Protein AF-A0A4W5LCN7-F1 (afdb_monomer_lite)

Foldseek 3Di:
DDPPPFDWFWWQDPNDTDIDGLVPDDPPIHTDDDAFDFDSAKDFDCADDQKWKQCCVPPVDRDTHTAGNPDPPRIDHGGIGTHHDPPVVVVQVVQVVVLVVQLVVQLVVVCVPVVDNVVSNVVSVVVSVVRRCPPPVVVVVVVVVVVVVVVVVVVVPPCLLVVQVVCVVVVHDDDDPDDPDLVVQLVVCVVSVHPPSVVD

pLDDT: mean 82.54, std 10.33, range [32.09, 93.56]

Organism: NCBI:txid62062

Structure (mmCIF, N/CA/C/O backbone):
data_AF-A0A4W5LCN7-F1
#
_entry.id   AF-A0A4W5LCN7-F1
#
loop_
_atom_site.group_PDB
_atom_site.id
_atom_site.type_symbol
_atom_site.label_atom_id
_atom_site.label_alt_id
_atom_site.label_comp_id
_atom_site.label_asym_id
_atom_site.label_entity_id
_atom_site.label_seq_id
_atom_site.pdbx_PDB_ins_code
_atom_site.Cartn_x
_atom_site.Cartn_y
_atom_site.Cartn_z
_atom_site.occupancy
_atom_site.B_iso_or_equiv
_atom_site.auth_seq_id
_atom_site.auth_comp_id
_atom_site.auth_asym_id
_atom_site.auth_atom_id
_atom_site.pdbx_PDB_model_num
ATOM 1 N N . MET A 1 1 ? -28.157 6.985 21.679 1.00 33.03 1 MET A N 1
ATOM 2 C CA . MET A 1 1 ? -28.431 6.307 20.399 1.00 33.03 1 MET A CA 1
ATOM 3 C C . MET A 1 1 ? -27.105 6.286 19.665 1.00 33.03 1 MET A C 1
ATOM 5 O O . MET A 1 1 ? -26.743 7.277 19.049 1.00 33.03 1 MET A O 1
ATOM 9 N N . VAL A 1 2 ? -26.299 5.259 19.933 1.00 32.09 2 VAL A N 1
ATOM 10 C CA . VAL A 1 2 ? -25.002 5.068 19.277 1.00 32.09 2 VAL A CA 1
ATOM 11 C C . VAL A 1 2 ? -25.336 4.366 17.971 1.00 32.09 2 VAL A C 1
ATOM 13 O O . VAL A 1 2 ? -25.896 3.278 18.005 1.00 32.09 2 VAL A O 1
ATOM 16 N N . THR A 1 3 ? -25.117 5.024 16.840 1.00 36.50 3 THR A N 1
ATOM 17 C CA . THR A 1 3 ? -25.074 4.345 15.546 1.00 36.50 3 THR A CA 1
ATOM 18 C C . THR A 1 3 ? -23.875 3.407 15.594 1.00 36.50 3 THR A C 1
ATOM 20 O O . THR A 1 3 ? -22.737 3.879 15.579 1.00 36.50 3 THR A O 1
ATOM 23 N N . GLU A 1 4 ? -24.119 2.107 15.746 1.00 46.06 4 GLU A N 1
ATOM 24 C CA . GLU A 1 4 ? -23.113 1.091 15.448 1.00 46.06 4 GLU A CA 1
ATOM 25 C C . GLU A 1 4 ? -22.673 1.318 14.002 1.00 46.06 4 GLU A C 1
ATOM 27 O O . GLU A 1 4 ? -23.489 1.332 13.080 1.00 46.06 4 GLU A O 1
ATOM 32 N N . TYR A 1 5 ? -21.387 1.601 13.817 1.00 47.97 5 TYR A N 1
ATOM 33 C CA . TYR A 1 5 ? -20.763 1.544 12.505 1.00 47.97 5 TYR A CA 1
ATOM 34 C C . TYR A 1 5 ? -20.705 0.063 12.127 1.00 47.97 5 TYR A C 1
ATOM 36 O O . TYR A 1 5 ? -19.709 -0.603 12.395 1.00 47.97 5 TYR A O 1
ATOM 44 N N . LEU A 1 6 ? -21.807 -0.463 11.595 1.00 53.81 6 LEU A N 1
ATOM 45 C CA . LEU A 1 6 ? -21.847 -1.791 10.998 1.00 53.81 6 LEU A CA 1
ATOM 46 C C . LEU A 1 6 ? -21.000 -1.739 9.730 1.00 53.81 6 LEU A C 1
ATOM 48 O O . LEU A 1 6 ? -21.272 -0.963 8.814 1.00 53.81 6 LEU A O 1
ATOM 52 N N . TRP A 1 7 ? -19.920 -2.512 9.724 1.00 70.38 7 TRP A N 1
ATOM 53 C CA . TRP A 1 7 ? -19.057 -2.640 8.561 1.00 70.38 7 TRP A CA 1
ATOM 54 C C . TRP A 1 7 ? -19.727 -3.607 7.597 1.00 70.38 7 TRP A C 1
ATOM 56 O O . TRP A 1 7 ? -19.959 -4.767 7.934 1.00 70.38 7 TRP A O 1
ATOM 66 N N . GLU A 1 8 ? -20.051 -3.117 6.410 1.00 84.12 8 GLU A N 1
ATOM 67 C CA . GLU A 1 8 ? -20.560 -3.945 5.327 1.00 84.12 8 GLU A CA 1
ATOM 68 C C . GLU A 1 8 ? -19.391 -4.655 4.634 1.00 84.12 8 GLU A C 1
ATOM 70 O O . GLU A 1 8 ? -18.309 -4.092 4.448 1.00 84.12 8 GLU A O 1
ATOM 75 N N . CYS A 1 9 ? -19.592 -5.923 4.295 1.00 87.56 9 CYS A N 1
ATOM 76 C CA . CYS A 1 9 ? -18.616 -6.758 3.614 1.00 87.56 9 CYS A CA 1
ATOM 77 C C . CYS A 1 9 ? -19.277 -7.486 2.444 1.00 87.56 9 CYS A C 1
ATOM 79 O O . CYS A 1 9 ? -20.457 -7.837 2.487 1.00 87.56 9 CYS A O 1
ATOM 81 N N . LYS A 1 10 ? -18.504 -7.725 1.385 1.00 91.00 10 LYS A N 1
ATOM 82 C CA . LYS A 1 10 ? -18.979 -8.414 0.187 1.00 91.00 10 LYS A CA 1
ATOM 83 C C . LYS A 1 10 ? -18.706 -9.904 0.329 1.00 91.00 10 LYS A C 1
ATOM 85 O O . LYS A 1 10 ? -17.551 -10.316 0.432 1.00 91.00 10 LYS A O 1
ATOM 90 N N . VAL A 1 11 ? -19.756 -10.711 0.310 1.00 93.06 11 VAL A N 1
ATOM 91 C CA . VAL A 1 11 ? -19.667 -12.173 0.343 1.00 93.06 11 VAL A CA 1
ATOM 92 C C . VAL A 1 11 ? -20.312 -12.776 -0.895 1.00 93.06 11 VAL A C 1
ATOM 94 O O . VAL A 1 11 ? -21.244 -12.221 -1.468 1.00 93.06 11 VAL A O 1
ATOM 97 N N . ILE A 1 12 ? -19.819 -13.933 -1.310 1.00 92.81 12 ILE A N 1
ATOM 98 C CA . ILE A 1 12 ? -20.372 -14.714 -2.407 1.00 92.81 12 ILE A CA 1
ATOM 99 C C . ILE A 1 12 ? -21.212 -15.830 -1.789 1.00 92.81 12 ILE A C 1
ATOM 101 O O . ILE A 1 12 ? -20.670 -16.755 -1.181 1.00 92.81 12 ILE A O 1
ATOM 105 N N . ARG A 1 13 ? -22.535 -15.745 -1.950 1.00 92.31 13 ARG A N 1
ATOM 106 C CA . ARG A 1 13 ? -23.505 -16.763 -1.517 1.00 92.31 13 ARG A CA 1
ATOM 107 C C . ARG A 1 13 ? -24.361 -17.158 -2.717 1.00 92.31 13 ARG A C 1
ATOM 109 O O . ARG A 1 13 ? -24.774 -16.303 -3.489 1.00 92.31 13 ARG A O 1
ATOM 116 N N . ASP A 1 14 ? -24.552 -18.460 -2.924 1.00 87.06 14 ASP A N 1
ATOM 117 C CA . ASP A 1 14 ? -25.283 -19.017 -4.078 1.00 87.06 14 ASP A CA 1
ATOM 118 C C . ASP A 1 14 ? -24.791 -18.524 -5.460 1.00 87.06 14 ASP A C 1
ATOM 120 O O . ASP A 1 14 ? -25.525 -18.537 -6.447 1.00 87.06 14 ASP A O 1
ATOM 124 N N . GLY A 1 15 ? -23.518 -18.120 -5.549 1.00 88.31 15 GLY A N 1
ATOM 125 C CA . GLY A 1 15 ? -22.900 -17.603 -6.774 1.00 88.31 15 GLY A CA 1
ATOM 126 C C . GLY A 1 15 ? -23.180 -16.125 -7.067 1.00 88.31 15 GLY A C 1
ATOM 127 O O . GLY A 1 15 ? -22.677 -15.615 -8.067 1.00 88.31 15 GLY A O 1
ATOM 128 N N . GLU A 1 16 ? -23.922 -15.428 -6.205 1.00 91.62 16 GLU A N 1
ATOM 129 C CA . GLU A 1 16 ? -24.145 -13.985 -6.293 1.00 91.62 16 GLU A CA 1
ATOM 130 C C . GLU A 1 16 ? -23.336 -13.237 -5.231 1.00 91.62 16 GLU A C 1
ATOM 132 O O . GLU A 1 16 ? -23.094 -13.736 -4.129 1.00 91.62 16 GLU A O 1
ATOM 137 N N . LEU A 1 17 ? -22.903 -12.024 -5.579 1.00 91.62 17 LEU A N 1
ATOM 138 C CA . LEU A 1 17 ? -22.203 -11.144 -4.657 1.00 91.62 17 LEU A CA 1
ATOM 139 C C . LEU A 1 17 ? -23.224 -10.335 -3.859 1.00 91.62 17 LEU A C 1
ATOM 141 O O . LEU A 1 17 ? -23.960 -9.524 -4.421 1.00 91.62 17 LEU A O 1
ATOM 145 N N . VAL A 1 18 ? -23.249 -10.567 -2.552 1.00 92.12 18 VAL A N 1
ATOM 146 C CA . VAL A 1 18 ? -24.174 -9.951 -1.606 1.00 92.12 18 VAL A CA 1
ATOM 147 C C . VAL A 1 18 ? -23.371 -9.162 -0.583 1.00 92.12 18 VAL A C 1
ATOM 149 O O . VAL A 1 18 ? -22.367 -9.636 -0.056 1.00 92.12 18 VAL A O 1
ATOM 152 N N . GLU A 1 19 ? -23.814 -7.944 -0.307 1.00 91.19 19 GLU A N 1
ATOM 153 C CA . GLU A 1 19 ? -23.230 -7.094 0.723 1.00 91.19 19 GLU A CA 1
ATOM 154 C C . GLU A 1 19 ? -23.990 -7.336 2.032 1.00 91.19 19 GLU A C 1
ATOM 156 O O . GLU A 1 19 ? -25.209 -7.159 2.091 1.00 91.19 19 GLU A O 1
ATOM 161 N N . ILE A 1 20 ? -23.287 -7.837 3.049 1.00 91.12 20 ILE A N 1
ATOM 162 C CA . ILE A 1 20 ? -23.855 -8.181 4.358 1.00 91.12 20 ILE A CA 1
ATOM 163 C C . ILE A 1 20 ? -23.069 -7.497 5.479 1.00 91.12 20 ILE A C 1
ATOM 165 O O . ILE A 1 20 ? -21.879 -7.213 5.312 1.00 91.12 20 ILE A O 1
ATOM 169 N N . PRO A 1 21 ? -23.679 -7.272 6.650 1.00 90.19 21 PRO A N 1
ATOM 170 C CA . PRO A 1 21 ? -22.936 -6.869 7.835 1.00 90.19 21 PRO A CA 1
ATOM 171 C C . PRO A 1 21 ? -21.876 -7.910 8.212 1.00 90.19 21 PRO A C 1
ATOM 173 O O . PRO A 1 21 ? -22.131 -9.113 8.160 1.00 90.19 21 PRO A O 1
ATOM 176 N N . SER A 1 22 ? -20.700 -7.460 8.649 1.00 86.50 22 SER A N 1
ATOM 177 C CA . SER A 1 22 ? -19.596 -8.345 9.051 1.00 86.50 22 SER A CA 1
ATOM 178 C C . SER A 1 22 ? -19.952 -9.309 10.194 1.00 86.50 22 SER A C 1
ATOM 180 O O . SER A 1 22 ? -19.361 -10.379 10.309 1.00 86.50 22 SER A O 1
ATOM 182 N N . GLU A 1 23 ? -20.944 -8.967 11.014 1.00 86.62 23 GLU A N 1
ATOM 183 C CA . GLU A 1 23 ? -21.472 -9.798 12.105 1.00 86.62 23 GLU A CA 1
ATOM 184 C C . GLU A 1 23 ? -22.280 -11.008 11.610 1.00 86.62 23 GLU A C 1
ATOM 186 O O . GLU A 1 23 ? -22.431 -11.992 12.332 1.00 86.62 23 GLU A O 1
ATOM 191 N N . GLU A 1 24 ? -22.794 -10.946 10.379 1.00 88.62 24 GLU A N 1
ATOM 192 C CA . GLU A 1 24 ? -23.588 -12.010 9.756 1.00 88.62 24 GLU A CA 1
ATOM 193 C C . GLU A 1 24 ? -22.733 -13.001 8.948 1.00 88.62 24 GLU A C 1
ATOM 195 O O . GLU A 1 24 ? -23.271 -13.930 8.329 1.00 88.62 24 GLU A O 1
ATOM 200 N N . ILE A 1 25 ? -21.407 -12.816 8.934 1.00 89.94 25 ILE A N 1
ATOM 201 C CA . ILE A 1 25 ? -20.470 -13.749 8.305 1.00 89.94 25 ILE A CA 1
ATOM 202 C C . ILE A 1 25 ? -20.462 -15.056 9.092 1.00 89.94 25 ILE A C 1
ATOM 204 O O . ILE A 1 25 ? -20.308 -15.079 10.315 1.00 89.94 25 ILE A O 1
ATOM 208 N N . VAL A 1 26 ? -20.561 -16.167 8.369 1.00 89.94 26 VAL A N 1
ATOM 209 C CA . VAL A 1 26 ? -20.483 -17.512 8.937 1.00 89.94 26 VAL A CA 1
ATOM 210 C C . VAL A 1 26 ? -19.358 -18.321 8.300 1.00 89.94 26 VAL A C 1
ATOM 212 O O . VAL A 1 26 ? -18.870 -18.029 7.208 1.00 89.94 26 VAL A O 1
ATOM 215 N N . LEU A 1 27 ? -18.932 -19.375 8.999 1.00 89.12 27 LEU A N 1
ATOM 216 C CA . LEU A 1 27 ? -17.920 -20.298 8.489 1.00 89.12 27 LEU A CA 1
ATOM 217 C C . LEU A 1 27 ? -18.376 -20.913 7.160 1.00 89.12 27 LEU A C 1
ATOM 219 O O . LEU A 1 27 ? -19.443 -21.521 7.086 1.00 89.12 27 LEU A O 1
ATOM 223 N N . GLY A 1 28 ? -17.526 -20.798 6.140 1.00 86.00 28 GLY A N 1
ATOM 224 C CA . GLY A 1 28 ? -17.792 -21.296 4.789 1.00 86.00 28 GLY A CA 1
ATOM 225 C C . GLY A 1 28 ? -18.201 -20.216 3.787 1.00 86.00 28 GLY A C 1
ATOM 226 O O . GLY A 1 28 ? -18.215 -20.506 2.592 1.00 86.00 28 GLY A O 1
ATOM 227 N N . ASP A 1 29 ? -18.470 -18.986 4.233 1.00 90.56 29 ASP A N 1
ATOM 228 C CA . ASP A 1 29 ? -18.669 -17.860 3.321 1.00 90.56 29 ASP A CA 1
ATOM 229 C C . ASP A 1 29 ? -17.379 -17.536 2.549 1.00 90.56 29 ASP A C 1
ATOM 231 O O . ASP A 1 29 ? -16.274 -17.542 3.097 1.00 90.56 29 ASP A O 1
ATOM 235 N N . CYS A 1 30 ? -17.526 -17.217 1.263 1.00 91.38 30 CYS A N 1
ATOM 236 C CA . CYS A 1 30 ? -16.436 -16.717 0.431 1.00 91.38 30 CYS A CA 1
ATOM 237 C C . CYS A 1 30 ? -16.485 -15.191 0.416 1.00 91.38 30 CYS A C 1
ATOM 239 O O . CYS A 1 30 ? -17.439 -14.610 -0.093 1.00 91.38 30 CYS A O 1
ATOM 241 N N . ILE A 1 31 ? -15.470 -14.536 0.968 1.00 91.19 31 ILE A N 1
ATOM 242 C CA . ILE A 1 31 ? -15.437 -13.077 1.101 1.00 91.19 31 ILE A CA 1
ATOM 243 C C . ILE A 1 31 ? -14.658 -12.487 -0.070 1.00 91.19 31 ILE A C 1
ATOM 245 O O . ILE A 1 31 ? -13.544 -12.925 -0.356 1.00 91.19 31 ILE A O 1
ATOM 249 N N . GLN A 1 32 ? -15.228 -11.481 -0.729 1.00 90.50 32 GLN A N 1
ATOM 250 C CA . GLN A 1 32 ? -14.515 -10.677 -1.711 1.00 90.50 32 GLN A CA 1
ATOM 251 C C . GLN A 1 32 ? -13.996 -9.410 -1.040 1.00 90.50 32 GLN A C 1
ATOM 253 O O . GLN A 1 32 ? -14.763 -8.600 -0.521 1.00 90.50 32 GLN A O 1
ATOM 258 N N . THR A 1 33 ? -12.682 -9.232 -1.077 1.00 88.56 33 THR A N 1
ATOM 259 C CA . THR A 1 33 ? -12.010 -8.061 -0.523 1.00 88.56 33 THR A CA 1
ATOM 260 C C . THR A 1 33 ? -11.450 -7.184 -1.638 1.00 88.56 33 THR A C 1
ATOM 262 O O . THR A 1 33 ? -11.132 -7.650 -2.733 1.00 88.56 33 THR A O 1
ATOM 265 N N . GLU A 1 34 ? -11.364 -5.888 -1.356 1.00 84.94 34 GLU A N 1
ATOM 266 C CA . GLU A 1 34 ? -10.770 -4.881 -2.235 1.00 84.94 34 GLU A CA 1
ATOM 267 C C . GLU A 1 34 ? -9.611 -4.191 -1.509 1.00 84.94 34 GLU A C 1
ATOM 269 O O . GLU A 1 34 ? -9.464 -4.299 -0.288 1.00 84.94 34 GLU A O 1
ATOM 274 N N . GLU A 1 35 ? -8.786 -3.460 -2.250 1.00 84.38 35 GLU A N 1
ATOM 275 C CA . GLU A 1 35 ? -7.731 -2.641 -1.658 1.00 84.38 35 GLU A CA 1
ATOM 276 C C . GLU A 1 35 ? -8.263 -1.722 -0.558 1.00 84.38 35 GLU A C 1
ATOM 278 O O . GLU A 1 35 ? -9.289 -1.058 -0.716 1.00 84.38 35 GLU A O 1
ATOM 283 N N . GLY A 1 36 ? -7.527 -1.645 0.550 1.00 82.25 36 GLY A N 1
ATOM 284 C CA . GLY A 1 36 ? -7.849 -0.742 1.647 1.00 82.25 36 GLY A CA 1
ATOM 285 C C . GLY A 1 36 ? -9.036 -1.199 2.493 1.00 82.25 36 GLY A C 1
ATOM 286 O O . GLY A 1 36 ? -9.423 -0.485 3.418 1.00 82.25 36 GLY A O 1
ATOM 287 N N . THR A 1 37 ? -9.598 -2.380 2.218 1.00 85.94 37 THR A N 1
ATOM 288 C CA . THR A 1 37 ? -10.630 -2.990 3.060 1.00 85.94 37 THR A CA 1
ATOM 289 C C . THR A 1 37 ? -10.012 -3.805 4.193 1.00 85.94 37 THR A C 1
ATOM 291 O O . THR A 1 37 ? -8.921 -4.372 4.069 1.00 85.94 37 THR A O 1
ATOM 294 N N . PHE A 1 38 ? -10.714 -3.845 5.325 1.00 87.44 38 PHE A N 1
ATOM 295 C CA . PHE A 1 38 ? -10.362 -4.716 6.441 1.00 87.44 38 PHE A CA 1
ATOM 296 C C . PHE A 1 38 ? -10.844 -6.135 6.173 1.00 87.44 38 PHE A C 1
ATOM 298 O O . PHE A 1 38 ? -11.945 -6.343 5.664 1.00 87.44 38 PHE A O 1
ATOM 305 N N . ILE A 1 39 ? -10.045 -7.111 6.590 1.00 91.12 39 ILE A N 1
ATOM 306 C CA . ILE A 1 39 ? -10.444 -8.513 6.576 1.00 91.12 39 ILE A CA 1
ATOM 307 C C . ILE A 1 39 ? -11.381 -8.768 7.766 1.00 91.12 39 ILE A C 1
ATOM 309 O O . ILE A 1 39 ? -10.966 -8.587 8.917 1.00 91.12 39 ILE A O 1
ATOM 313 N N . PRO A 1 40 ? -12.647 -9.158 7.528 1.00 89.31 40 PRO A N 1
ATOM 314 C CA . PRO A 1 40 ? -13.659 -9.192 8.582 1.00 89.31 40 PRO A CA 1
ATOM 315 C C . PRO A 1 40 ? -13.591 -10.454 9.456 1.00 89.31 40 PRO A C 1
ATOM 317 O O . PRO A 1 40 ? -14.063 -10.421 10.591 1.00 89.31 40 PRO A O 1
ATOM 320 N N . ALA A 1 41 ? -12.981 -11.537 8.964 1.00 89.50 41 ALA A N 1
ATOM 321 C CA . ALA A 1 41 ? -12.813 -12.804 9.671 1.00 89.50 41 ALA A CA 1
ATOM 322 C C . ALA A 1 41 ? -11.525 -13.517 9.231 1.00 89.50 41 ALA A C 1
ATOM 324 O O . ALA A 1 41 ? -11.044 -13.299 8.117 1.00 89.50 41 ALA A O 1
ATOM 325 N N . ASP A 1 42 ? -10.990 -14.386 10.090 1.00 91.44 42 ASP A N 1
ATOM 326 C CA . ASP A 1 42 ? -9.875 -15.266 9.732 1.00 91.44 42 ASP A CA 1
ATOM 327 C C . ASP A 1 42 ? -10.276 -16.182 8.569 1.00 91.44 42 ASP A C 1
ATOM 329 O O . ASP A 1 42 ? -11.383 -16.726 8.533 1.00 91.44 42 ASP A O 1
ATOM 333 N N . GLY A 1 43 ? -9.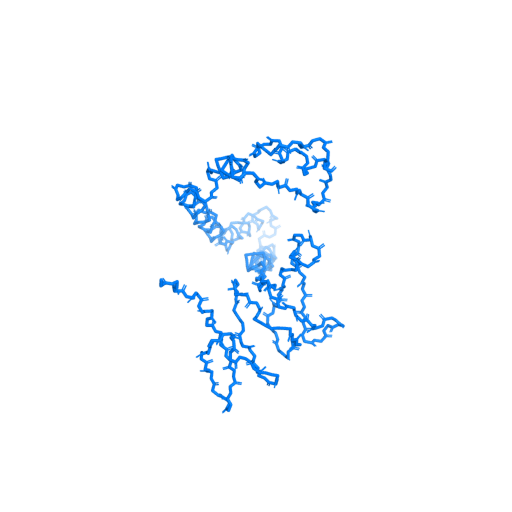367 -16.374 7.618 1.00 90.81 43 GLY A N 1
ATOM 334 C CA . GLY A 1 43 ? -9.683 -17.101 6.396 1.00 90.81 43 GLY A CA 1
ATOM 335 C C . GLY A 1 43 ? -8.468 -17.653 5.672 1.00 90.81 43 GLY A C 1
ATOM 336 O O . GLY A 1 43 ? -7.321 -17.481 6.081 1.00 90.81 43 GLY A O 1
ATOM 337 N N . ILE A 1 44 ? -8.742 -18.332 4.564 1.00 91.31 44 ILE A N 1
ATOM 338 C CA . ILE A 1 44 ? -7.734 -18.880 3.660 1.00 91.31 44 ILE A CA 1
ATOM 339 C C . ILE A 1 44 ? -7.967 -18.261 2.285 1.00 91.31 44 ILE A C 1
ATOM 341 O O . ILE A 1 44 ? -9.106 -18.149 1.833 1.00 91.31 44 ILE A O 1
ATOM 345 N N . ILE A 1 45 ? -6.888 -17.863 1.620 1.00 91.00 45 ILE A N 1
ATOM 346 C CA . ILE A 1 45 ? -6.925 -17.329 0.262 1.00 91.00 45 ILE A CA 1
ATOM 347 C C . ILE A 1 45 ? -7.268 -18.473 -0.690 1.00 91.00 45 ILE A C 1
ATOM 349 O O . ILE A 1 45 ? -6.480 -19.398 -0.879 1.00 91.00 45 ILE A O 1
ATOM 353 N N . ILE A 1 46 ? -8.451 -18.389 -1.294 1.00 88.69 46 ILE A N 1
ATOM 354 C CA . ILE A 1 46 ? -8.907 -19.326 -2.329 1.00 88.69 46 ILE A CA 1
ATOM 355 C C . ILE A 1 46 ? -8.399 -18.876 -3.702 1.00 88.69 46 ILE A C 1
ATOM 357 O O . ILE A 1 46 ? -7.962 -19.690 -4.510 1.00 88.69 46 ILE A O 1
ATOM 361 N N . GLN A 1 47 ? -8.458 -17.569 -3.955 1.00 86.38 47 GLN A N 1
ATOM 362 C CA . GLN A 1 47 ? -8.025 -16.943 -5.194 1.00 86.38 47 GLN A CA 1
ATOM 363 C C . GLN A 1 47 ? -7.510 -15.540 -4.887 1.00 86.38 47 GLN A C 1
ATOM 365 O O . GLN A 1 47 ? -8.131 -14.806 -4.117 1.00 86.38 47 GLN A O 1
ATOM 370 N N . SER A 1 48 ? -6.399 -15.161 -5.510 1.00 84.75 48 SER A N 1
ATOM 371 C CA . SER A 1 48 ? -5.822 -13.829 -5.376 1.00 84.75 48 SER A CA 1
ATOM 372 C C . SER A 1 48 ? -5.332 -13.278 -6.711 1.00 84.75 48 SER A C 1
ATOM 374 O O . SER A 1 48 ? -5.038 -14.026 -7.640 1.00 84.75 48 SER A O 1
ATOM 376 N N . ASN A 1 49 ? -5.253 -11.953 -6.816 1.00 82.06 49 ASN A N 1
ATOM 377 C CA . ASN A 1 49 ? -4.576 -11.275 -7.916 1.00 82.06 49 ASN A CA 1
ATOM 378 C C . ASN A 1 49 ? -3.673 -10.194 -7.321 1.00 82.06 49 ASN A C 1
ATOM 380 O O . ASN A 1 49 ? -4.193 -9.199 -6.825 1.00 82.06 49 ASN A O 1
ATOM 384 N N . ASP A 1 50 ? -2.358 -10.434 -7.324 1.00 76.94 50 ASP A N 1
ATOM 385 C CA . ASP A 1 50 ? -1.336 -9.544 -6.748 1.00 76.94 50 ASP A CA 1
ATOM 386 C C . ASP A 1 50 ? -1.704 -9.044 -5.337 1.00 76.94 50 ASP A C 1
ATOM 388 O O . ASP A 1 50 ? -1.748 -7.852 -5.040 1.00 76.94 50 ASP A O 1
ATOM 392 N N . PHE A 1 51 ? -2.035 -9.996 -4.462 1.00 83.88 51 PHE A N 1
ATOM 393 C CA . PHE A 1 51 ? -2.587 -9.722 -3.142 1.00 83.88 51 PHE A CA 1
ATOM 394 C C . PHE A 1 51 ? -1.493 -9.584 -2.079 1.00 83.88 51 PHE A C 1
ATOM 396 O O . PHE A 1 51 ? -0.608 -10.434 -1.933 1.00 83.88 51 PHE A O 1
ATOM 403 N N . SER A 1 52 ? -1.585 -8.519 -1.288 1.00 86.81 52 SER A N 1
ATOM 404 C CA . SER A 1 52 ? -0.731 -8.319 -0.124 1.00 86.81 52 SER A CA 1
ATOM 405 C C . SER A 1 52 ? -1.559 -7.885 1.082 1.00 86.81 52 SER A C 1
ATOM 407 O O . SER A 1 52 ? -2.656 -7.341 0.957 1.00 86.81 52 SER A O 1
ATOM 409 N N . ILE A 1 53 ? -1.064 -8.173 2.281 1.00 87.62 53 ILE A N 1
ATOM 410 C CA . ILE A 1 53 ? -1.752 -7.827 3.524 1.00 87.62 53 ILE A CA 1
ATOM 411 C C . ILE A 1 53 ? -0.812 -7.041 4.416 1.00 87.62 53 ILE A C 1
ATOM 413 O O . ILE A 1 53 ? 0.336 -7.425 4.638 1.00 87.62 53 ILE A O 1
ATOM 417 N N . ASN A 1 54 ? -1.329 -5.961 4.989 1.00 87.38 54 ASN A N 1
ATOM 418 C CA . ASN A 1 54 ? -0.687 -5.284 6.094 1.00 87.38 54 ASN A CA 1
ATOM 419 C C . ASN A 1 54 ? -1.042 -5.990 7.414 1.00 87.38 54 ASN A C 1
ATOM 421 O O . ASN A 1 54 ? -2.140 -5.829 7.953 1.00 87.38 54 ASN A O 1
ATOM 425 N N . GLU A 1 55 ? -0.088 -6.764 7.931 1.00 86.75 55 GLU A N 1
ATOM 426 C CA . GLU A 1 55 ? -0.192 -7.484 9.206 1.00 86.75 55 GLU A CA 1
ATOM 427 C C . GLU A 1 55 ? 0.426 -6.706 10.381 1.00 86.75 55 GLU A C 1
ATOM 429 O O . GLU A 1 55 ? 0.641 -7.284 11.445 1.00 86.75 55 GLU A O 1
ATOM 434 N N . SER A 1 56 ? 0.678 -5.396 10.237 1.00 83.56 56 SER A N 1
ATOM 435 C CA . SER A 1 56 ? 1.305 -4.563 11.281 1.00 83.56 56 SER A CA 1
ATOM 436 C C . SER A 1 56 ? 0.584 -4.615 12.629 1.00 83.56 56 SER A C 1
ATOM 438 O O . SER A 1 56 ? 1.223 -4.495 13.671 1.00 83.56 56 SER A O 1
ATOM 440 N N . ILE A 1 57 ? -0.731 -4.851 12.632 1.00 80.50 57 ILE A N 1
ATOM 441 C CA . ILE A 1 57 ? -1.533 -5.011 13.855 1.00 80.50 57 ILE A CA 1
ATOM 442 C C . ILE A 1 57 ? -1.155 -6.292 14.621 1.00 80.50 57 ILE A C 1
ATOM 444 O O . ILE A 1 57 ? -1.226 -6.313 15.848 1.00 80.50 57 ILE A O 1
ATOM 448 N N . LEU A 1 58 ? -0.745 -7.349 13.915 1.00 81.75 58 LEU A N 1
ATOM 449 C CA . LEU A 1 58 ? -0.396 -8.654 14.487 1.00 81.75 58 LEU A CA 1
ATOM 450 C C . LEU A 1 58 ? 1.101 -8.782 14.762 1.00 81.75 58 LEU A C 1
ATOM 452 O O . LEU A 1 58 ? 1.496 -9.273 15.816 1.00 81.75 58 LEU A O 1
ATOM 456 N N . THR A 1 59 ? 1.932 -8.373 13.804 1.00 80.19 59 THR A N 1
ATOM 457 C CA . THR A 1 59 ? 3.384 -8.601 13.833 1.00 80.19 59 THR A CA 1
ATOM 458 C C . THR A 1 59 ? 4.168 -7.372 14.278 1.00 80.19 59 THR A C 1
ATOM 460 O O . THR A 1 59 ? 5.309 -7.502 14.711 1.00 80.19 59 THR A O 1
ATOM 463 N N . GLY A 1 60 ? 3.576 -6.179 14.188 1.00 77.12 60 GLY A N 1
ATOM 464 C CA . GLY A 1 60 ? 4.277 -4.909 14.381 1.00 77.12 60 GLY A CA 1
ATOM 465 C C . GLY A 1 60 ? 5.128 -4.477 13.183 1.00 77.12 60 GLY A C 1
ATOM 466 O O . GLY A 1 60 ? 5.698 -3.389 13.213 1.00 77.12 60 GLY A O 1
ATOM 467 N N . GLU A 1 61 ? 5.202 -5.284 12.123 1.00 75.69 61 GLU A N 1
ATOM 468 C CA . GLU A 1 61 ? 5.993 -4.977 10.932 1.00 75.69 61 GLU A CA 1
ATOM 469 C C . GLU A 1 61 ? 5.213 -4.067 9.981 1.00 75.69 61 GLU A C 1
ATOM 471 O O . GLU A 1 61 ? 4.050 -4.312 9.669 1.00 75.69 61 GLU A O 1
ATOM 476 N N . SER A 1 62 ? 5.856 -3.004 9.495 1.00 72.19 62 SER A N 1
ATOM 477 C CA . SER A 1 62 ? 5.209 -2.022 8.606 1.00 72.19 62 SER A CA 1
ATOM 478 C C . SER A 1 62 ? 5.166 -2.456 7.137 1.00 72.19 62 SER A C 1
ATOM 480 O O . SER A 1 62 ? 4.511 -1.806 6.323 1.00 72.19 62 SER A O 1
ATOM 482 N N . LEU A 1 63 ? 5.884 -3.524 6.781 1.00 77.19 63 LEU A N 1
ATOM 483 C CA . LEU A 1 63 ? 5.928 -4.048 5.420 1.00 77.19 63 LEU A CA 1
ATOM 484 C C . LEU A 1 63 ? 4.744 -4.979 5.167 1.00 77.19 63 LEU A C 1
ATOM 486 O O . LEU A 1 63 ? 4.447 -5.859 5.974 1.00 77.19 63 LEU A O 1
ATOM 490 N N . ALA A 1 64 ? 4.091 -4.797 4.021 1.00 81.06 64 ALA A N 1
ATOM 491 C CA . ALA A 1 64 ? 3.036 -5.696 3.583 1.00 81.06 64 ALA A CA 1
ATOM 492 C C . ALA A 1 64 ? 3.613 -7.085 3.267 1.00 81.06 64 ALA A C 1
ATOM 494 O O . ALA A 1 64 ? 4.655 -7.216 2.618 1.00 81.06 64 ALA A O 1
ATOM 495 N N . ALA A 1 65 ? 2.919 -8.122 3.724 1.00 81.50 65 ALA A N 1
ATOM 496 C CA . ALA A 1 65 ? 3.243 -9.506 3.432 1.00 81.50 65 ALA A CA 1
ATOM 497 C C . ALA A 1 65 ? 2.530 -9.934 2.144 1.00 81.50 65 ALA A C 1
ATOM 499 O O . ALA A 1 65 ? 1.300 -9.910 2.065 1.00 81.50 65 ALA A O 1
ATOM 500 N N . PHE A 1 66 ? 3.303 -10.343 1.139 1.00 82.69 66 PHE A N 1
ATOM 501 C CA . PHE A 1 66 ? 2.769 -10.905 -0.100 1.00 82.69 66 PHE A CA 1
ATOM 502 C C . PHE A 1 66 ? 2.267 -12.325 0.131 1.00 82.69 66 PHE A C 1
ATOM 504 O O . PHE A 1 66 ? 3.007 -13.171 0.642 1.00 82.69 66 PHE A O 1
ATOM 511 N N . LYS A 1 67 ? 1.022 -12.591 -0.270 1.00 83.06 67 LYS A N 1
ATOM 512 C CA . LYS A 1 67 ? 0.405 -13.914 -0.149 1.00 83.06 67 LYS A CA 1
ATOM 513 C C . LYS A 1 67 ? -0.281 -14.288 -1.453 1.00 83.06 67 LYS A C 1
ATOM 515 O O . LYS A 1 67 ? -0.862 -13.450 -2.129 1.00 83.06 67 LYS A O 1
ATOM 520 N N . ASN A 1 68 ? -0.207 -15.564 -1.799 1.00 80.19 68 ASN A N 1
ATOM 521 C CA . ASN A 1 68 ? -0.820 -16.114 -3.006 1.00 80.19 68 ASN A CA 1
ATOM 522 C C . ASN A 1 68 ? -1.557 -17.414 -2.652 1.00 80.19 68 ASN A C 1
ATOM 524 O O . ASN A 1 68 ? -1.175 -18.077 -1.682 1.00 80.19 68 ASN A O 1
ATOM 528 N N . GLU A 1 69 ? -2.565 -17.809 -3.436 1.00 81.25 69 GLU A 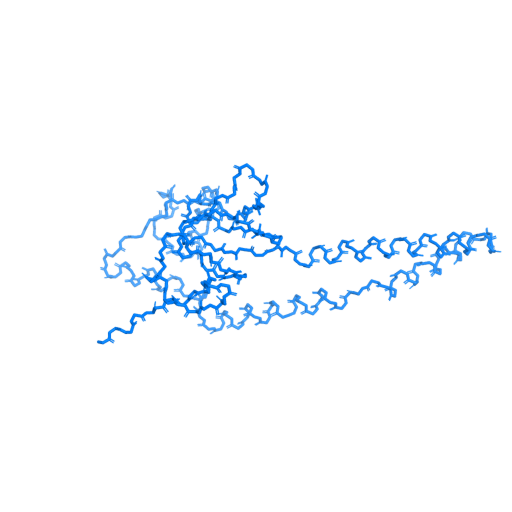N 1
ATOM 529 C CA . GLU A 1 69 ? -3.272 -19.087 -3.261 1.00 81.25 69 GLU A CA 1
ATOM 530 C C . GLU A 1 69 ? -2.332 -20.303 -3.132 1.00 81.25 69 GLU A C 1
ATOM 532 O O . GLU A 1 69 ? -2.619 -21.219 -2.363 1.00 81.25 69 GLU A O 1
ATOM 537 N N . ASN A 1 70 ? -1.181 -20.281 -3.817 1.00 80.25 70 ASN A N 1
ATOM 538 C CA . ASN A 1 70 ? -0.194 -21.369 -3.831 1.00 80.25 70 ASN A CA 1
ATOM 539 C C . ASN A 1 70 ? 0.957 -21.197 -2.825 1.00 80.25 70 ASN A C 1
ATOM 541 O O . ASN A 1 70 ? 1.886 -22.006 -2.808 1.00 80.25 70 ASN A O 1
ATOM 545 N N . SER A 1 71 ? 0.956 -20.124 -2.034 1.00 77.38 71 SER A N 1
ATOM 546 C CA . SER A 1 71 ? 2.009 -19.884 -1.043 1.00 77.38 71 SER A CA 1
ATOM 547 C C . SER A 1 71 ? 1.852 -20.796 0.181 1.00 77.38 71 SER A C 1
ATOM 549 O O . SER A 1 71 ? 0.738 -21.161 0.545 1.00 77.38 71 SER A O 1
ATOM 551 N N . GLU A 1 72 ? 2.962 -21.146 0.849 1.00 75.19 72 GLU A N 1
ATOM 552 C CA . GLU A 1 72 ? 2.933 -21.977 2.072 1.00 75.19 72 GLU A CA 1
ATOM 553 C C . GLU A 1 72 ? 2.114 -21.338 3.210 1.00 75.19 72 GLU A C 1
ATOM 555 O O . GLU A 1 72 ? 1.615 -22.040 4.086 1.00 75.19 72 GLU A O 1
ATOM 560 N N . ASN A 1 73 ? 1.960 -20.011 3.187 1.00 79.62 73 ASN A N 1
ATOM 561 C CA . ASN A 1 73 ? 1.186 -19.233 4.147 1.00 79.62 73 ASN A CA 1
ATOM 562 C C . ASN A 1 73 ? 0.090 -18.447 3.413 1.00 79.62 73 ASN A C 1
ATOM 564 O O . ASN A 1 73 ? 0.212 -17.245 3.179 1.00 79.62 73 ASN A O 1
ATOM 568 N N . ASN A 1 74 ? -0.980 -19.145 3.043 1.00 87.19 74 ASN A N 1
ATOM 569 C CA . ASN A 1 74 ? -2.150 -18.575 2.377 1.00 87.19 74 ASN A CA 1
ATOM 570 C C . ASN A 1 74 ? -3.273 -18.188 3.359 1.00 87.19 74 ASN A C 1
ATOM 572 O O . ASN A 1 74 ? -4.418 -18.016 2.950 1.00 87.19 74 ASN A O 1
ATOM 576 N N . THR A 1 75 ? -2.977 -18.060 4.654 1.00 89.25 75 THR A N 1
ATOM 577 C CA . THR A 1 75 ? -3.965 -17.662 5.666 1.00 89.25 75 THR A CA 1
ATOM 578 C C . THR A 1 75 ? -4.028 -16.150 5.809 1.00 89.25 75 THR A C 1
ATOM 580 O O . THR A 1 75 ? -3.013 -15.464 5.700 1.00 89.25 75 THR A O 1
ATOM 583 N N . VAL A 1 76 ? -5.206 -15.621 6.105 1.00 90.31 76 VAL A N 1
ATOM 584 C CA . VAL A 1 76 ? -5.444 -14.200 6.367 1.00 90.31 76 VAL A CA 1
ATOM 585 C C . VAL A 1 76 ? -6.115 -14.045 7.719 1.00 90.31 76 VAL A C 1
ATOM 587 O O . VAL A 1 76 ? -6.860 -14.930 8.140 1.00 90.31 76 VAL A O 1
ATOM 590 N N . PHE A 1 77 ? -5.843 -12.934 8.394 1.00 90.62 77 PHE A N 1
ATOM 591 C CA . PHE A 1 77 ? -6.288 -12.728 9.767 1.00 90.62 77 PHE A CA 1
ATOM 592 C C . PHE A 1 77 ? -7.246 -11.547 9.871 1.00 90.62 77 PHE A C 1
ATOM 594 O O . PHE A 1 77 ? -7.069 -10.518 9.209 1.00 90.62 77 PHE A O 1
ATOM 601 N N . GLN A 1 78 ? -8.244 -11.684 10.734 1.00 89.88 78 GLN A N 1
ATOM 602 C CA . GLN A 1 78 ? -9.213 -10.650 11.043 1.00 89.88 78 GLN A CA 1
ATOM 603 C C . GLN A 1 78 ? -8.513 -9.365 11.500 1.00 89.88 78 GLN A C 1
ATOM 605 O O . GLN A 1 78 ? -7.569 -9.381 12.290 1.00 89.88 78 GLN A O 1
ATOM 610 N N . GLY A 1 79 ? -9.001 -8.227 11.006 1.00 84.50 79 GLY A N 1
ATOM 611 C CA . GLY A 1 79 ? -8.499 -6.903 11.369 1.00 84.50 79 GLY A CA 1
ATOM 612 C C . GLY A 1 79 ? -7.242 -6.477 10.612 1.00 84.50 79 GLY A C 1
ATOM 613 O O . GLY A 1 79 ? -6.866 -5.311 10.698 1.00 84.50 79 GLY A O 1
ATOM 614 N N . THR A 1 80 ? -6.622 -7.365 9.829 1.00 88.75 80 THR A N 1
ATOM 615 C CA . THR A 1 80 ? -5.584 -6.968 8.868 1.00 88.75 80 THR A CA 1
ATOM 616 C C . THR A 1 80 ? -6.193 -6.208 7.692 1.00 88.75 80 THR A C 1
ATOM 618 O O . THR A 1 80 ? -7.384 -6.342 7.398 1.00 88.75 80 THR A O 1
ATOM 621 N N . ILE A 1 81 ? -5.390 -5.373 7.034 1.00 88.94 81 ILE A N 1
ATOM 622 C CA . ILE A 1 81 ? -5.842 -4.543 5.910 1.00 88.94 81 ILE A CA 1
ATOM 623 C C . ILE A 1 81 ? -5.274 -5.120 4.622 1.00 88.94 81 ILE A C 1
ATOM 625 O O . ILE A 1 81 ? -4.077 -5.403 4.551 1.00 88.94 81 ILE A O 1
ATOM 629 N N . VAL A 1 82 ? -6.114 -5.248 3.596 1.00 87.88 82 VAL A N 1
ATOM 630 C CA . VAL A 1 82 ? -5.649 -5.587 2.251 1.00 87.88 82 VAL A CA 1
ATOM 631 C C . VAL A 1 82 ? -4.829 -4.419 1.719 1.00 87.88 82 VAL A C 1
ATOM 633 O O . VAL A 1 82 ? -5.353 -3.333 1.464 1.00 87.88 82 VAL A O 1
ATOM 636 N N . ALA A 1 83 ? -3.526 -4.642 1.594 1.00 83.12 83 ALA A N 1
ATOM 637 C CA . ALA A 1 83 ? -2.616 -3.710 0.959 1.00 83.12 83 ALA A CA 1
ATOM 638 C C . ALA A 1 83 ? -2.548 -4.061 -0.530 1.00 83.12 83 ALA A C 1
ATOM 640 O O . ALA A 1 83 ? -2.460 -5.239 -0.885 1.00 83.12 83 ALA A O 1
ATOM 641 N N . SER A 1 84 ? -2.580 -3.064 -1.408 1.00 70.38 84 SER A N 1
ATOM 642 C CA . SER A 1 84 ? -2.294 -3.342 -2.814 1.00 70.38 84 SER A CA 1
ATOM 643 C C . SER A 1 84 ? -0.840 -3.162 -3.156 1.00 70.38 84 SER A C 1
ATOM 645 O O . SER A 1 84 ? -0.068 -2.477 -2.483 1.00 70.38 84 SER A O 1
ATOM 647 N N . ASP A 1 85 ? -0.530 -3.805 -4.268 1.00 65.88 85 ASP A N 1
ATOM 648 C CA . ASP A 1 85 ? 0.751 -3.816 -4.921 1.00 65.88 85 ASP A 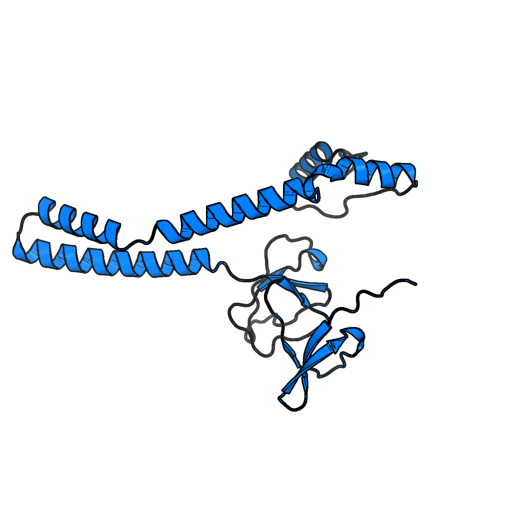CA 1
ATOM 649 C C . ASP A 1 85 ? 1.165 -2.431 -5.454 1.00 65.88 85 ASP A C 1
ATOM 651 O O . ASP A 1 85 ? 0.340 -1.541 -5.687 1.00 65.88 85 ASP A O 1
ATOM 655 N N . ASP A 1 86 ? 2.467 -2.253 -5.691 1.00 69.31 86 ASP A N 1
ATOM 656 C CA . ASP A 1 86 ? 3.026 -1.033 -6.281 1.00 69.31 86 ASP A CA 1
ATOM 657 C C . ASP A 1 86 ? 2.706 -0.965 -7.787 1.00 69.31 86 ASP A C 1
ATOM 659 O O . ASP A 1 86 ? 3.527 -1.269 -8.663 1.00 69.31 86 ASP A O 1
ATOM 663 N N . ILE A 1 87 ? 1.470 -0.560 -8.100 1.00 68.56 87 ILE A N 1
ATOM 664 C CA . ILE A 1 87 ? 0.971 -0.370 -9.472 1.00 68.56 87 ILE A CA 1
ATOM 665 C C . ILE A 1 87 ? 1.910 0.556 -10.259 1.00 68.56 87 ILE A C 1
ATOM 667 O O . ILE A 1 87 ? 2.147 0.341 -11.451 1.00 68.56 87 ILE A O 1
ATOM 671 N N . ILE A 1 88 ? 2.479 1.569 -9.598 1.00 73.88 88 ILE A N 1
ATOM 672 C CA . ILE A 1 88 ? 3.369 2.548 -10.225 1.00 73.88 88 ILE A CA 1
ATOM 673 C C . ILE A 1 88 ? 4.703 1.882 -10.579 1.00 73.88 88 ILE A C 1
ATOM 675 O O . ILE A 1 88 ? 5.152 1.995 -11.721 1.00 73.88 88 ILE A O 1
ATOM 679 N N . GLY A 1 89 ? 5.313 1.144 -9.650 1.00 74.69 89 GLY A N 1
ATOM 680 C CA . GLY A 1 89 ? 6.581 0.444 -9.865 1.00 74.69 89 GLY A CA 1
ATOM 681 C C . GLY A 1 89 ? 6.516 -0.586 -10.995 1.00 74.69 89 GLY A C 1
ATOM 682 O O . GLY A 1 89 ? 7.360 -0.586 -11.904 1.00 74.69 89 GLY A O 1
ATOM 683 N N . ASN A 1 90 ? 5.474 -1.420 -11.005 1.00 78.00 90 ASN A N 1
ATOM 684 C CA . ASN A 1 90 ? 5.269 -2.422 -12.054 1.00 78.00 90 ASN A CA 1
ATOM 685 C C . ASN A 1 90 ? 4.987 -1.787 -13.426 1.00 78.00 90 ASN A C 1
ATOM 687 O O . ASN A 1 90 ? 5.486 -2.265 -14.452 1.00 78.00 90 ASN A O 1
ATOM 691 N N . PHE A 1 91 ? 4.236 -0.683 -13.461 1.00 80.50 91 PHE A N 1
ATOM 692 C CA . PHE A 1 91 ? 3.990 0.081 -14.682 1.00 80.50 91 PHE A CA 1
ATOM 693 C C . PHE A 1 91 ? 5.284 0.682 -15.247 1.00 80.50 91 PHE A C 1
ATOM 695 O O . PHE A 1 91 ? 5.622 0.441 -16.409 1.00 80.50 91 PHE A O 1
ATOM 702 N N . VAL A 1 92 ? 6.059 1.384 -14.415 1.00 80.75 92 VAL A N 1
ATOM 703 C CA . VAL A 1 92 ? 7.330 2.012 -14.812 1.00 80.75 92 VAL A CA 1
ATOM 704 C C . VAL A 1 92 ? 8.319 0.970 -15.345 1.00 80.75 92 VAL A C 1
ATOM 706 O O . VAL A 1 92 ? 8.954 1.186 -16.380 1.00 80.75 92 VAL A O 1
ATOM 709 N N . THR A 1 93 ? 8.403 -0.197 -14.701 1.00 83.38 93 THR A N 1
ATOM 710 C CA . THR A 1 93 ? 9.317 -1.278 -15.102 1.00 83.38 93 THR A CA 1
ATOM 711 C C . THR A 1 93 ? 8.962 -1.851 -16.478 1.00 83.38 93 THR A C 1
ATOM 713 O O . THR A 1 93 ? 9.837 -2.000 -17.336 1.00 83.38 93 THR A O 1
ATOM 716 N N . LYS A 1 94 ? 7.674 -2.117 -16.740 1.00 85.75 94 LYS A N 1
ATOM 717 C CA . LYS A 1 94 ? 7.210 -2.618 -18.047 1.00 85.75 94 LYS A CA 1
ATOM 718 C C . LYS A 1 94 ? 7.454 -1.604 -19.166 1.00 85.75 94 LYS A C 1
ATOM 720 O O . LYS A 1 94 ? 7.884 -1.986 -20.254 1.00 85.75 94 LYS A O 1
ATOM 725 N N . MET A 1 95 ? 7.233 -0.317 -18.908 1.00 83.69 95 MET A N 1
ATOM 726 C CA . MET A 1 95 ? 7.457 0.733 -19.906 1.00 83.69 95 MET A CA 1
ATOM 727 C C . MET A 1 95 ? 8.936 0.977 -20.198 1.00 83.69 95 MET A C 1
ATOM 729 O O . MET A 1 95 ? 9.302 1.137 -21.361 1.00 83.69 95 MET A O 1
ATOM 733 N N . SER A 1 96 ? 9.790 0.931 -19.172 1.00 85.19 96 SER A N 1
ATOM 734 C CA . SER A 1 96 ? 11.246 1.009 -19.331 1.00 85.19 96 SER A CA 1
ATOM 735 C C . SER A 1 96 ? 11.776 -0.118 -20.228 1.00 85.19 96 SER A C 1
ATOM 737 O O . SER A 1 96 ? 12.552 0.130 -21.153 1.00 85.19 96 SER A O 1
ATOM 739 N N . LEU A 1 97 ? 11.275 -1.347 -20.040 1.00 89.25 97 LEU A N 1
ATOM 740 C CA . LEU A 1 97 ? 11.626 -2.492 -20.884 1.00 89.25 97 LEU A CA 1
ATOM 741 C C . LEU A 1 97 ? 11.233 -2.263 -22.354 1.00 89.25 97 LEU A C 1
ATOM 743 O O . LEU A 1 97 ? 12.051 -2.467 -23.252 1.00 89.25 97 LEU A O 1
ATOM 747 N N . ILE A 1 98 ? 9.998 -1.814 -22.605 1.00 88.00 98 ILE A N 1
ATOM 748 C CA . ILE A 1 98 ? 9.507 -1.519 -23.962 1.00 88.00 98 ILE A CA 1
ATOM 749 C C . ILE A 1 98 ? 10.345 -0.407 -24.607 1.00 88.00 98 ILE A C 1
ATOM 751 O O . ILE A 1 98 ? 10.764 -0.544 -25.758 1.00 88.00 98 ILE A O 1
ATOM 755 N N . GLY A 1 99 ? 10.642 0.662 -23.863 1.00 86.81 99 GLY A N 1
ATOM 756 C CA . GLY A 1 99 ? 11.475 1.770 -24.331 1.00 86.81 99 GLY A CA 1
ATOM 757 C C . GLY A 1 99 ? 12.879 1.320 -24.734 1.00 86.81 99 GLY A C 1
ATOM 758 O O . GLY A 1 99 ? 13.364 1.700 -25.800 1.00 86.81 99 GLY A O 1
ATOM 759 N N . LEU A 1 100 ? 13.505 0.443 -23.942 1.00 88.62 100 LEU A N 1
ATOM 760 C CA . LEU A 1 100 ? 14.829 -0.108 -24.239 1.00 88.62 100 LEU A CA 1
ATOM 761 C C . LEU A 1 100 ? 14.812 -0.980 -25.501 1.00 88.62 100 LEU A C 1
ATOM 763 O O . LEU A 1 100 ? 15.703 -0.861 -26.344 1.00 88.62 100 LEU A O 1
ATOM 767 N N . ILE A 1 101 ? 13.779 -1.811 -25.671 1.00 91.50 101 ILE A N 1
ATOM 768 C CA . ILE A 1 101 ? 13.604 -2.636 -26.874 1.00 91.50 101 ILE A CA 1
ATOM 769 C C . ILE A 1 101 ? 13.485 -1.745 -28.117 1.00 91.50 101 ILE A C 1
ATOM 771 O O . ILE A 1 101 ? 14.204 -1.953 -29.096 1.00 91.50 101 ILE A O 1
ATOM 775 N N . VAL A 1 102 ? 12.625 -0.723 -28.078 1.00 89.31 102 VAL A N 1
ATOM 776 C CA . VAL A 1 102 ? 12.436 0.198 -29.209 1.00 89.31 102 VAL A CA 1
ATOM 777 C C . VAL A 1 102 ? 13.717 0.982 -29.508 1.00 89.31 102 VAL A C 1
ATOM 779 O O . VAL A 1 102 ? 14.102 1.098 -30.674 1.00 89.31 102 VAL A O 1
ATOM 782 N N . PHE A 1 103 ? 14.421 1.454 -28.477 1.00 90.62 103 PHE A N 1
ATOM 783 C CA . PHE A 1 103 ? 15.713 2.125 -28.619 1.00 90.62 103 PHE A CA 1
ATOM 784 C C . PHE A 1 103 ? 16.740 1.233 -29.323 1.00 90.62 103 PHE A C 1
ATOM 786 O O . PHE A 1 103 ? 17.354 1.661 -30.300 1.00 90.62 103 PHE A O 1
ATOM 793 N N . ALA A 1 104 ? 16.902 -0.015 -28.874 1.00 91.44 104 ALA A N 1
ATOM 794 C CA . ALA A 1 104 ? 17.865 -0.951 -29.449 1.00 91.44 104 ALA A CA 1
ATOM 795 C C . ALA A 1 104 ? 17.551 -1.266 -30.921 1.00 91.44 104 ALA A C 1
ATOM 797 O O . ALA A 1 104 ? 18.463 -1.315 -31.750 1.00 91.44 104 ALA A O 1
ATOM 798 N N . ILE A 1 105 ? 16.266 -1.417 -31.263 1.00 91.31 105 ILE A N 1
ATOM 799 C CA . ILE A 1 105 ? 15.816 -1.642 -32.643 1.00 91.31 105 ILE A CA 1
ATOM 800 C C . ILE A 1 105 ? 16.152 -0.434 -33.522 1.00 91.31 105 ILE A C 1
ATOM 802 O O . ILE A 1 105 ? 16.770 -0.589 -34.576 1.00 91.31 105 ILE A O 1
ATOM 806 N N . VAL A 1 106 ? 15.776 0.774 -33.098 1.00 89.50 106 VAL A N 1
ATOM 807 C CA . VAL A 1 106 ? 15.980 2.000 -33.887 1.00 89.50 106 VAL A CA 1
ATOM 808 C C . VAL A 1 106 ? 17.461 2.319 -34.032 1.00 89.50 106 VAL A C 1
ATOM 810 O O . VAL A 1 106 ? 17.913 2.633 -35.135 1.00 89.50 106 VAL A O 1
ATOM 813 N N . TRP A 1 107 ? 18.228 2.180 -32.952 1.00 91.44 107 TRP A N 1
ATOM 814 C CA . TRP A 1 107 ? 19.672 2.359 -32.974 1.00 91.44 107 TRP A CA 1
ATOM 815 C C . TRP A 1 107 ? 20.342 1.362 -33.920 1.00 91.44 107 TRP A C 1
ATOM 817 O O . TRP A 1 107 ? 21.114 1.770 -34.787 1.00 91.44 107 TRP A O 1
ATOM 827 N N . GLY A 1 108 ? 19.983 0.076 -33.827 1.00 91.06 108 GLY A N 1
ATOM 828 C CA . GLY A 1 108 ? 20.508 -0.977 -34.692 1.00 91.06 108 GLY A CA 1
ATOM 829 C C . GLY A 1 108 ? 20.216 -0.719 -36.171 1.00 91.06 108 GLY A C 1
ATOM 830 O O . GLY A 1 108 ? 21.140 -0.675 -36.982 1.00 91.06 108 GLY A O 1
ATOM 831 N N . VAL A 1 109 ? 18.950 -0.480 -36.532 1.00 89.88 109 VAL A N 1
ATOM 832 C CA . VAL A 1 109 ? 18.542 -0.206 -37.924 1.00 89.88 109 VAL A CA 1
ATOM 833 C C . VAL A 1 109 ? 19.233 1.044 -38.471 1.00 89.88 109 VAL A C 1
ATOM 835 O O . VAL A 1 109 ? 19.707 1.051 -39.609 1.00 89.88 109 VAL A O 1
ATOM 838 N N . ASN A 1 110 ? 19.326 2.106 -37.669 1.00 86.75 110 ASN A N 1
ATOM 839 C CA . ASN A 1 110 ? 19.964 3.341 -38.103 1.00 86.75 110 ASN A CA 1
ATOM 840 C C . ASN A 1 110 ? 21.485 3.177 -38.264 1.00 86.75 110 ASN A C 1
ATOM 842 O O . ASN A 1 110 ? 22.052 3.658 -39.245 1.00 86.75 110 ASN A O 1
ATOM 846 N N . TYR A 1 111 ? 22.131 2.425 -37.370 1.00 90.12 111 TYR A N 1
ATOM 847 C CA . TYR A 1 111 ? 23.557 2.121 -37.450 1.00 90.12 111 TYR A CA 1
ATOM 848 C C . TYR A 1 111 ? 23.916 1.327 -38.714 1.00 90.12 111 TYR A C 1
ATOM 850 O O . TYR A 1 111 ? 24.909 1.641 -39.381 1.00 90.12 111 TYR A O 1
ATOM 858 N N . TYR A 1 112 ? 23.083 0.352 -39.100 1.00 90.12 112 TYR A N 1
ATOM 859 C CA . TYR A 1 112 ? 23.276 -0.397 -40.346 1.00 90.12 112 TYR A CA 1
ATOM 860 C C . TYR A 1 112 ? 23.176 0.488 -41.598 1.00 90.12 112 TYR A C 1
ATOM 862 O O . TYR A 1 112 ? 23.937 0.268 -42.540 1.00 90.12 112 TYR A O 1
ATOM 870 N N . ASN A 1 113 ? 22.304 1.503 -41.596 1.00 84.00 113 ASN A N 1
ATOM 871 C CA . ASN A 1 113 ? 22.094 2.391 -42.745 1.00 84.00 113 ASN A CA 1
ATOM 872 C C . ASN A 1 113 ? 23.110 3.540 -42.834 1.00 84.00 113 ASN A C 1
ATOM 874 O O . ASN A 1 113 ? 23.654 3.796 -43.905 1.00 84.00 113 ASN A O 1
ATOM 878 N N . SER A 1 114 ? 23.378 4.244 -41.732 1.00 77.31 114 SER A N 1
ATOM 879 C CA . SER A 1 114 ? 24.178 5.477 -41.751 1.00 77.31 114 SER A CA 1
ATOM 880 C C . SER A 1 114 ? 25.667 5.259 -41.458 1.00 77.31 114 SER A C 1
ATOM 882 O O . SER A 1 114 ? 26.447 6.177 -41.704 1.00 77.31 114 SER A O 1
ATOM 884 N N . ARG A 1 115 ? 26.086 4.087 -40.934 1.00 78.81 115 ARG A N 1
ATOM 885 C CA . ARG A 1 115 ? 27.466 3.722 -40.494 1.00 78.81 115 ARG A CA 1
ATOM 886 C C . ARG A 1 115 ? 28.128 4.676 -39.479 1.00 78.81 115 ARG A C 1
ATOM 888 O O . ARG A 1 115 ? 29.184 4.361 -38.936 1.00 78.81 115 ARG A O 1
ATOM 895 N N . ILE A 1 116 ? 27.511 5.819 -39.200 1.00 87.62 116 I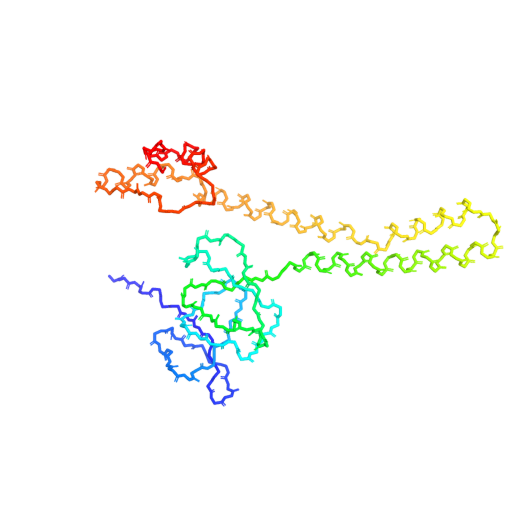LE A N 1
ATOM 896 C CA . ILE A 1 116 ? 27.939 6.851 -38.263 1.00 87.62 116 ILE A CA 1
ATOM 897 C C . ILE A 1 116 ? 27.260 6.584 -36.921 1.00 87.62 116 ILE A C 1
ATOM 899 O O . ILE A 1 116 ? 26.045 6.724 -36.782 1.00 87.62 116 ILE A O 1
ATOM 903 N N . LEU A 1 117 ? 28.065 6.214 -35.922 1.00 85.94 117 LEU A N 1
ATOM 904 C CA . LEU A 1 117 ? 27.585 5.889 -34.574 1.00 85.94 117 LEU A CA 1
ATOM 905 C C . LEU A 1 117 ? 26.827 7.052 -33.927 1.00 85.94 117 LEU A C 1
ATOM 907 O O . LEU A 1 117 ? 25.747 6.847 -33.379 1.00 85.94 117 LEU A O 1
ATOM 911 N N . LEU A 1 118 ? 27.369 8.268 -34.016 1.00 88.12 118 LEU A N 1
ATOM 912 C CA . LEU A 1 118 ? 26.849 9.422 -33.281 1.00 88.12 118 LEU A CA 1
ATOM 913 C C . LEU A 1 118 ? 25.418 9.798 -33.705 1.00 88.12 118 LEU A C 1
ATOM 915 O O . LEU A 1 118 ? 24.562 10.029 -32.858 1.00 88.12 118 LEU A O 1
ATOM 919 N N . ASP A 1 119 ? 25.153 9.810 -35.012 1.00 86.50 119 ASP A N 1
ATOM 920 C CA . ASP A 1 119 ? 23.854 10.191 -35.582 1.00 86.50 119 ASP A CA 1
ATOM 921 C C . ASP A 1 119 ? 22.776 9.133 -35.290 1.00 86.50 119 ASP A C 1
ATOM 923 O O . ASP A 1 119 ? 21.644 9.459 -34.932 1.00 86.50 119 ASP A O 1
ATOM 927 N N . SER A 1 120 ? 23.156 7.851 -35.339 1.00 88.69 120 SER A N 1
ATOM 928 C CA . SER A 1 120 ? 22.264 6.750 -34.962 1.00 88.69 120 SER A CA 1
ATOM 929 C C . SER A 1 120 ? 21.885 6.770 -33.483 1.00 88.69 120 SER A C 1
ATOM 931 O O . SER A 1 120 ? 20.732 6.507 -33.140 1.00 88.69 120 SER A O 1
ATOM 933 N N . LEU A 1 121 ? 22.833 7.125 -32.610 1.00 90.81 121 LEU A N 1
ATOM 934 C CA . LEU A 1 121 ? 22.605 7.215 -31.172 1.00 90.81 121 LEU A CA 1
ATOM 935 C C . LEU A 1 121 ? 21.696 8.398 -30.829 1.00 90.81 121 LEU A C 1
ATOM 937 O O . LEU A 1 121 ? 20.764 8.242 -30.045 1.00 90.81 121 LEU A O 1
ATOM 941 N N . LEU A 1 122 ? 21.937 9.562 -31.443 1.00 90.56 122 LEU A N 1
ATOM 942 C CA . LEU A 1 122 ? 21.144 10.765 -31.197 1.00 90.56 122 LEU A CA 1
ATOM 943 C C . LEU A 1 122 ? 19.670 10.538 -31.565 1.00 90.56 122 LEU A C 1
ATOM 945 O O . LEU A 1 122 ? 18.785 10.826 -30.766 1.00 90.56 122 LEU A O 1
ATOM 949 N N . LYS A 1 123 ? 19.409 9.937 -32.736 1.00 87.06 123 LYS A N 1
ATOM 950 C CA . LYS A 1 123 ? 18.052 9.609 -33.209 1.00 87.06 123 LYS A CA 1
ATOM 951 C C . LYS A 1 123 ? 17.343 8.602 -32.307 1.00 87.06 123 LYS A C 1
ATOM 953 O O . LYS A 1 123 ? 16.157 8.765 -32.025 1.00 87.06 123 LYS A O 1
ATOM 958 N N . ALA A 1 124 ? 18.061 7.580 -31.844 1.00 89.31 124 ALA A N 1
ATOM 959 C CA . ALA A 1 124 ? 17.510 6.598 -30.921 1.00 89.31 124 ALA A CA 1
ATOM 960 C C . ALA A 1 124 ? 17.177 7.229 -29.557 1.00 89.31 124 ALA A C 1
ATOM 962 O O . ALA A 1 124 ? 16.104 6.972 -29.017 1.00 89.31 124 ALA A O 1
ATOM 963 N N . LEU A 1 125 ? 18.041 8.108 -29.035 1.00 88.94 125 LEU A N 1
ATOM 964 C CA . LEU A 1 125 ? 17.814 8.810 -27.768 1.00 88.94 125 LEU A CA 1
ATOM 965 C C . LEU A 1 125 ? 16.600 9.745 -27.841 1.00 88.94 125 LEU A C 1
ATOM 967 O O . LEU A 1 125 ? 15.765 9.730 -26.941 1.00 88.94 125 LEU A O 1
ATOM 971 N N . THR A 1 126 ? 16.467 10.521 -28.923 1.00 88.56 126 THR A N 1
ATOM 972 C CA . THR A 1 126 ? 15.304 11.398 -29.136 1.00 88.56 126 THR A CA 1
ATOM 973 C C . THR A 1 126 ? 13.997 10.605 -29.164 1.00 88.56 126 THR A C 1
ATOM 975 O O . THR A 1 126 ? 13.001 11.039 -28.592 1.00 88.56 126 THR A O 1
ATOM 978 N N . LEU A 1 127 ? 13.997 9.423 -29.786 1.00 87.81 127 LEU A N 1
ATOM 979 C CA . LEU A 1 127 ? 12.826 8.550 -29.802 1.00 87.81 127 LEU A CA 1
ATOM 980 C C . LEU A 1 127 ? 12.526 7.959 -28.418 1.00 87.81 127 LEU A C 1
ATOM 982 O O . LEU A 1 127 ? 11.368 7.926 -28.012 1.00 87.81 127 LEU A O 1
ATOM 986 N N . ALA A 1 128 ? 13.551 7.512 -27.689 1.00 85.25 128 ALA A N 1
ATOM 987 C CA . ALA A 1 128 ? 13.382 6.963 -26.346 1.00 85.25 128 ALA A CA 1
ATOM 988 C C . ALA A 1 128 ? 12.780 7.995 -25.383 1.00 85.25 128 ALA A C 1
ATOM 990 O O . ALA A 1 128 ? 11.827 7.673 -24.678 1.00 85.25 128 ALA A O 1
ATOM 991 N N . MET A 1 129 ? 13.260 9.244 -25.424 1.00 85.06 129 MET A N 1
ATOM 992 C CA . MET A 1 129 ? 12.682 10.349 -24.649 1.00 85.06 129 MET A CA 1
ATOM 993 C C . MET A 1 129 ? 11.205 10.592 -24.999 1.00 85.06 129 MET A C 1
ATOM 995 O O . MET A 1 129 ? 10.421 10.930 -24.126 1.00 85.06 129 MET A O 1
ATOM 999 N N . SER A 1 130 ? 10.801 10.384 -26.256 1.00 85.50 130 SER A N 1
ATOM 1000 C CA . SER A 1 130 ? 9.405 10.552 -26.685 1.00 85.50 130 SER A CA 1
ATOM 1001 C C . SER A 1 130 ? 8.468 9.412 -26.258 1.00 85.50 130 SER A C 1
ATOM 1003 O O . SER A 1 130 ? 7.254 9.588 -26.337 1.00 85.50 130 SER A O 1
ATOM 1005 N N . ILE A 1 131 ? 8.992 8.234 -25.905 1.00 81.94 131 ILE A N 1
ATOM 1006 C CA . ILE A 1 131 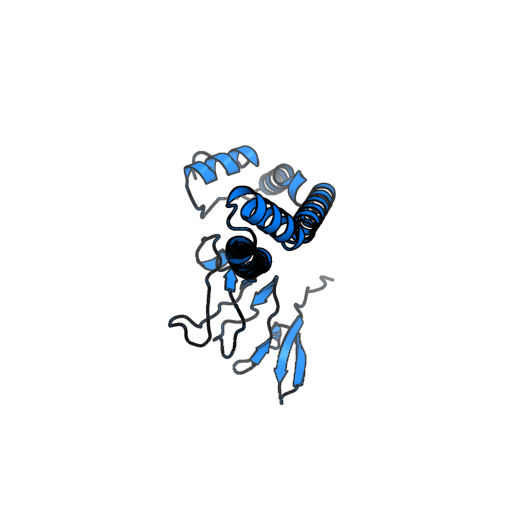? 8.196 7.028 -25.607 1.00 81.94 131 ILE A CA 1
ATOM 1007 C C . ILE A 1 131 ? 7.948 6.845 -24.109 1.00 81.94 131 ILE A C 1
ATOM 1009 O O . ILE A 1 131 ? 6.955 6.225 -23.727 1.00 81.94 131 ILE A O 1
ATOM 1013 N N . ILE A 1 132 ? 8.845 7.346 -23.262 1.00 82.25 132 ILE A N 1
ATOM 1014 C CA . ILE A 1 132 ? 8.711 7.239 -21.810 1.00 82.25 132 ILE A CA 1
ATOM 1015 C C . ILE A 1 132 ? 7.663 8.264 -21.346 1.00 82.25 132 ILE A C 1
ATOM 1017 O O . ILE A 1 132 ? 7.874 9.456 -21.554 1.00 82.25 132 ILE A O 1
ATOM 1021 N N . PRO A 1 133 ? 6.553 7.847 -20.710 1.00 77.06 133 PRO A N 1
ATOM 1022 C CA . PRO A 1 133 ? 5.548 8.781 -20.221 1.00 77.06 133 PRO A CA 1
ATOM 1023 C C . PRO A 1 133 ? 5.973 9.342 -18.865 1.00 77.06 133 PRO A C 1
ATOM 1025 O O . PRO A 1 133 ? 5.587 8.840 -17.804 1.00 77.06 133 PRO A O 1
ATOM 1028 N N . GLU A 1 134 ? 6.786 10.390 -18.887 1.00 80.62 134 GLU A N 1
ATOM 1029 C CA . GLU A 1 134 ? 7.183 11.100 -17.668 1.00 80.62 134 GLU A CA 1
ATOM 1030 C C . GLU A 1 134 ? 5.997 11.837 -17.016 1.00 80.62 134 GLU A C 1
ATOM 1032 O O . GLU A 1 134 ? 6.035 12.160 -15.830 1.00 80.62 134 GLU A O 1
ATOM 1037 N N . GLU A 1 135 ? 4.896 12.047 -17.743 1.00 85.44 135 GLU A N 1
ATOM 1038 C CA . GLU A 1 135 ? 3.729 12.788 -17.264 1.00 85.44 135 GLU A CA 1
ATOM 1039 C C . GLU A 1 135 ? 2.915 12.015 -16.217 1.00 85.44 135 GLU A C 1
ATOM 1041 O O . GLU A 1 135 ? 2.366 12.620 -15.293 1.00 85.44 135 GLU A O 1
ATOM 1046 N N . ILE A 1 136 ? 2.837 10.682 -16.332 1.00 85.25 136 ILE A N 1
ATOM 1047 C CA . ILE A 1 136 ? 1.998 9.850 -15.455 1.00 85.25 136 ILE A CA 1
ATOM 1048 C C . ILE A 1 136 ? 2.539 9.846 -14.011 1.00 85.25 136 ILE A C 1
ATOM 1050 O O . ILE A 1 136 ? 1.780 10.209 -13.105 1.00 85.25 136 ILE A O 1
ATOM 1054 N N . PRO A 1 137 ? 3.826 9.527 -13.746 1.00 83.06 137 PRO A N 1
ATOM 1055 C CA . PRO A 1 137 ? 4.376 9.595 -12.390 1.00 83.06 137 PRO A CA 1
ATOM 1056 C C . PRO A 1 137 ? 4.298 11.001 -11.776 1.00 83.06 137 PRO A C 1
ATOM 1058 O O . PRO A 1 137 ? 3.984 11.141 -10.593 1.00 83.06 137 PRO A O 1
ATOM 1061 N N . VAL A 1 138 ? 4.524 12.052 -12.575 1.00 89.06 138 VAL A N 1
ATOM 1062 C CA . VAL A 1 138 ? 4.447 13.452 -12.118 1.00 89.06 138 VAL A CA 1
ATOM 1063 C C . VAL A 1 138 ? 3.022 13.824 -11.695 1.00 89.06 138 VAL A C 1
ATOM 1065 O O . VAL A 1 138 ? 2.826 14.466 -10.656 1.00 89.06 138 VAL A O 1
ATOM 1068 N N . ALA A 1 139 ? 2.012 13.391 -12.453 1.00 90.69 139 ALA A N 1
ATOM 1069 C CA . ALA A 1 139 ? 0.613 13.605 -12.099 1.00 90.69 139 ALA A CA 1
ATOM 1070 C C . ALA A 1 139 ? 0.251 12.904 -10.778 1.00 90.69 139 ALA A C 1
ATOM 1072 O O . ALA A 1 139 ? -0.309 13.542 -9.884 1.00 90.69 139 ALA A O 1
ATOM 1073 N N . PHE A 1 140 ? 0.630 11.632 -10.607 1.00 86.19 140 PHE A N 1
ATOM 1074 C CA . PHE A 1 140 ? 0.389 10.892 -9.362 1.00 86.19 140 PHE A CA 1
ATOM 1075 C C . PHE A 1 140 ? 1.065 11.541 -8.151 1.00 86.19 140 PHE A C 1
ATOM 1077 O O . PHE A 1 140 ? 0.412 11.728 -7.124 1.00 86.19 140 PHE A O 1
ATOM 1084 N N . ALA A 1 141 ? 2.330 11.956 -8.274 1.00 86.81 141 ALA A N 1
ATOM 1085 C CA . ALA A 1 141 ? 3.035 12.670 -7.209 1.00 86.81 141 ALA A CA 1
ATOM 1086 C C . ALA A 1 141 ? 2.292 13.951 -6.796 1.00 86.81 141 ALA A C 1
ATOM 1088 O O . ALA A 1 141 ? 2.147 14.246 -5.608 1.00 86.81 141 ALA A O 1
ATOM 1089 N N . THR A 1 142 ? 1.749 14.675 -7.775 1.00 93.56 142 THR A N 1
ATOM 1090 C CA . THR A 1 142 ? 0.971 15.893 -7.532 1.00 93.56 142 THR A CA 1
ATOM 1091 C C . THR A 1 142 ? -0.348 15.590 -6.813 1.00 93.56 142 THR A C 1
ATOM 1093 O O . THR A 1 142 ? -0.684 16.268 -5.840 1.00 93.56 142 THR A O 1
ATOM 1096 N N . PHE A 1 143 ? -1.085 14.553 -7.225 1.00 92.94 143 PHE A N 1
ATOM 1097 C CA . PHE A 1 143 ? -2.325 14.145 -6.555 1.00 92.94 143 PHE A CA 1
ATOM 1098 C C . PHE A 1 143 ? -2.089 13.648 -5.130 1.00 92.94 143 PHE A C 1
ATOM 1100 O O . PHE A 1 143 ? -2.828 14.039 -4.227 1.00 92.94 143 PHE A O 1
ATOM 1107 N N . MET A 1 144 ? -1.042 12.851 -4.906 1.00 89.25 144 MET A N 1
ATOM 1108 C CA . MET A 1 144 ? -0.658 12.396 -3.568 1.00 89.25 144 MET A CA 1
ATOM 1109 C C . MET A 1 144 ? -0.286 13.577 -2.668 1.00 89.25 144 MET A C 1
ATOM 1111 O O . MET A 1 144 ? -0.768 13.661 -1.539 1.00 89.25 144 MET A O 1
ATOM 1115 N N . ALA A 1 145 ? 0.491 14.539 -3.177 1.00 90.06 145 ALA A N 1
ATOM 1116 C CA . ALA A 1 145 ? 0.842 15.748 -2.435 1.00 90.06 145 ALA A CA 1
ATOM 1117 C C . ALA A 1 145 ? -0.396 16.589 -2.076 1.00 90.06 145 ALA A C 1
ATOM 1119 O O . ALA A 1 145 ? -0.532 17.045 -0.939 1.00 90.06 145 ALA A O 1
ATOM 1120 N N . LEU A 1 146 ? -1.333 16.761 -3.013 1.00 92.31 146 LEU A N 1
ATOM 1121 C CA . LEU A 1 146 ? -2.592 17.470 -2.770 1.00 92.31 146 LEU A CA 1
ATOM 1122 C C . LEU A 1 146 ? -3.498 16.724 -1.779 1.00 92.31 146 LEU A C 1
ATOM 1124 O O . LEU A 1 146 ? -4.107 17.359 -0.916 1.00 92.31 146 LEU A O 1
ATOM 1128 N N . GLY A 1 147 ? -3.566 15.394 -1.866 1.00 86.69 147 GLY A N 1
ATOM 1129 C CA . GLY A 1 147 ? -4.300 14.538 -0.934 1.00 86.69 147 GLY A CA 1
ATOM 1130 C C . GLY A 1 147 ? -3.741 14.631 0.485 1.00 86.69 147 GLY A C 1
ATOM 1131 O O . GLY A 1 147 ? -4.484 14.925 1.422 1.00 86.69 147 GLY A O 1
ATOM 1132 N N . ALA A 1 148 ? -2.422 14.500 0.633 1.00 83.62 148 ALA A N 1
ATOM 1133 C CA . ALA A 1 148 ? -1.729 14.686 1.904 1.00 83.62 148 ALA A CA 1
ATOM 1134 C C . ALA A 1 148 ? -1.951 16.100 2.464 1.00 83.62 148 ALA A C 1
ATOM 1136 O O . ALA A 1 148 ? -2.288 16.258 3.636 1.00 83.62 148 ALA A O 1
ATOM 1137 N N . TRP A 1 149 ? -1.860 17.137 1.624 1.00 86.00 149 TRP A N 1
ATOM 1138 C CA . TRP A 1 149 ? -2.123 18.517 2.039 1.00 86.00 149 TRP A CA 1
ATOM 1139 C C . TRP A 1 149 ? -3.565 18.729 2.510 1.00 86.00 149 TRP A C 1
ATOM 1141 O O . TRP A 1 149 ? -3.796 19.431 3.500 1.00 86.00 149 TRP A O 1
ATOM 1151 N N . ARG A 1 150 ? -4.536 18.086 1.850 1.00 86.44 150 ARG A N 1
ATOM 1152 C CA . ARG A 1 150 ? -5.936 18.090 2.286 1.00 86.44 150 ARG A CA 1
ATOM 1153 C C . ARG A 1 150 ? -6.077 17.439 3.660 1.00 86.44 150 ARG A C 1
ATOM 1155 O O . ARG A 1 150 ? -6.671 18.052 4.540 1.00 86.44 150 ARG A O 1
ATOM 1162 N N . LEU A 1 151 ? -5.484 16.262 3.869 1.00 81.31 151 LEU A N 1
ATOM 1163 C CA . LEU A 1 151 ? -5.517 15.546 5.152 1.00 81.31 151 LEU A CA 1
ATOM 1164 C C . LEU A 1 151 ? -4.849 16.340 6.285 1.00 81.31 151 LEU A C 1
ATOM 1166 O O . LEU A 1 151 ? -5.382 16.387 7.396 1.00 81.31 151 LEU A O 1
ATOM 1170 N N . MET A 1 152 ? -3.736 17.027 6.002 1.00 79.75 152 MET A N 1
ATOM 1171 C CA . MET A 1 152 ? -3.094 17.925 6.968 1.00 79.75 152 MET A CA 1
ATOM 1172 C C . MET A 1 152 ? -4.026 19.068 7.383 1.00 79.75 152 MET A C 1
ATOM 1174 O O . MET A 1 152 ? -4.141 19.359 8.572 1.00 79.75 152 MET A O 1
ATOM 1178 N N . LYS A 1 153 ? -4.730 19.693 6.428 1.00 78.62 153 LYS A N 1
ATOM 1179 C CA . LYS A 1 153 ? -5.709 20.753 6.724 1.00 78.62 153 LYS A CA 1
ATOM 1180 C C . LYS A 1 153 ? -6.939 20.249 7.480 1.00 78.62 153 LYS A C 1
ATOM 1182 O O . LYS A 1 153 ? -7.502 21.006 8.262 1.00 78.62 153 LYS A O 1
ATOM 1187 N N . THR A 1 154 ? -7.346 18.998 7.270 1.00 74.69 154 THR A N 1
ATOM 1188 C CA . THR A 1 154 ? -8.451 18.355 8.005 1.00 74.69 154 THR A CA 1
ATOM 1189 C C . THR A 1 154 ? -8.064 17.974 9.445 1.00 74.69 154 THR A C 1
ATOM 1191 O O . THR A 1 154 ? -8.923 17.571 10.220 1.00 74.69 154 THR A O 1
ATOM 1194 N N . GLY A 1 155 ? -6.799 18.151 9.849 1.00 66.69 155 GLY A N 1
ATOM 1195 C CA . GLY A 1 155 ? -6.368 18.044 11.247 1.00 66.69 155 GLY A CA 1
ATOM 1196 C C . GLY A 1 155 ? -6.024 16.631 11.724 1.00 66.69 155 GLY A C 1
ATOM 1197 O O . GLY A 1 155 ? -5.620 16.477 12.872 1.00 66.69 155 GLY A O 1
ATOM 1198 N N . ILE A 1 156 ? -6.096 15.621 10.847 1.00 62.44 156 ILE A N 1
ATOM 1199 C CA . ILE A 1 156 ? -5.800 14.210 11.173 1.00 62.44 156 ILE A CA 1
ATOM 1200 C C . ILE A 1 156 ? -4.352 14.042 11.669 1.00 62.44 156 ILE A C 1
ATOM 1202 O O . ILE A 1 156 ? -4.088 13.257 12.571 1.00 62.44 156 ILE A O 1
ATOM 1206 N N . ILE A 1 157 ? -3.419 14.829 11.123 1.00 58.28 157 ILE A N 1
ATOM 1207 C CA . ILE A 1 157 ? -1.985 14.786 11.468 1.00 58.28 157 ILE A CA 1
ATOM 1208 C C . ILE A 1 157 ? -1.597 15.926 12.432 1.00 58.28 157 ILE A C 1
ATOM 1210 O O . ILE A 1 157 ? -0.559 15.881 13.086 1.00 58.28 157 ILE A O 1
ATOM 1214 N N . ALA A 1 158 ? -2.429 16.963 12.559 1.00 60.66 158 ALA A N 1
ATOM 1215 C CA . ALA A 1 158 ? -2.007 18.237 13.141 1.00 60.66 158 ALA A CA 1
ATOM 1216 C C . ALA A 1 158 ? -2.112 18.316 14.671 1.00 60.66 158 ALA A C 1
ATOM 1218 O O . ALA A 1 158 ? -1.685 19.322 15.233 1.00 60.66 158 ALA A O 1
ATOM 1219 N N . ASN A 1 159 ? -2.672 17.305 15.352 1.00 71.12 159 ASN A N 1
ATOM 1220 C CA . ASN A 1 159 ? -3.017 17.479 16.764 1.00 71.12 159 ASN A CA 1
ATOM 1221 C C . ASN A 1 159 ? -2.773 16.296 17.703 1.00 71.12 159 ASN A C 1
ATOM 1223 O O . ASN A 1 159 ? -3.363 16.221 18.780 1.00 71.12 159 ASN A O 1
ATOM 1227 N N . ILE A 1 160 ? -1.854 15.400 17.341 1.00 76.50 160 ILE A N 1
ATOM 1228 C CA . ILE A 1 160 ? -1.476 14.258 18.189 1.00 76.50 160 ILE A CA 1
ATOM 1229 C C . ILE A 1 160 ? -1.090 14.698 19.618 1.00 76.50 160 ILE A C 1
ATOM 1231 O O . ILE A 1 160 ? -1.429 14.037 20.596 1.00 76.50 160 ILE A O 1
ATOM 1235 N N . LYS A 1 161 ? -0.465 15.876 19.757 1.00 78.50 161 LYS A N 1
ATOM 1236 C CA . LYS A 1 161 ? -0.059 16.435 21.050 1.00 78.50 161 LYS A CA 1
ATOM 1237 C C . LYS A 1 161 ? -1.249 16.832 21.930 1.00 78.50 161 LYS A C 1
ATOM 1239 O O . LYS A 1 161 ? -1.239 16.549 23.124 1.00 78.50 161 LYS A O 1
ATOM 1244 N N . GLU A 1 162 ? -2.279 17.465 21.366 1.00 81.31 162 GLU A N 1
ATOM 1245 C CA . GLU A 1 162 ? -3.496 17.810 22.116 1.00 81.31 162 GLU A CA 1
ATOM 1246 C C . GLU A 1 162 ? -4.312 16.558 22.466 1.00 81.31 162 GLU A C 1
ATOM 1248 O O . GLU A 1 162 ? -4.886 16.471 23.554 1.00 81.31 162 GLU A O 1
ATOM 1253 N N . VAL A 1 163 ? -4.295 15.547 21.591 1.00 81.44 163 VAL A N 1
ATOM 1254 C CA . VAL A 1 163 ? -4.893 14.231 21.856 1.00 81.44 163 VAL A CA 1
ATOM 1255 C C . VAL A 1 163 ? -4.215 13.557 23.055 1.00 81.44 163 VAL A C 1
ATOM 1257 O O . VAL A 1 163 ? -4.905 13.146 23.989 1.00 81.44 163 VAL A O 1
ATOM 1260 N N . PHE A 1 164 ? -2.878 13.515 23.104 1.00 85.19 164 PHE A N 1
ATOM 1261 C CA . PHE A 1 164 ? -2.156 12.977 24.264 1.00 85.19 164 PHE A CA 1
ATOM 1262 C C . PHE A 1 164 ? -2.430 13.765 25.546 1.00 85.19 164 PHE A C 1
ATOM 1264 O O . PHE A 1 164 ? -2.699 13.165 26.585 1.00 85.19 164 PHE A O 1
ATOM 1271 N N . GLU A 1 165 ? -2.438 15.097 25.488 1.00 84.06 165 GLU A N 1
ATOM 1272 C CA . GLU A 1 165 ? -2.799 15.925 26.645 1.00 84.06 165 GLU A CA 1
ATOM 1273 C C . GLU A 1 165 ? -4.233 15.661 27.130 1.00 84.06 165 GLU A C 1
ATOM 1275 O O . GLU A 1 165 ? -4.483 15.673 28.336 1.00 84.06 165 GLU A O 1
ATOM 1280 N N . THR A 1 166 ? -5.169 15.356 26.227 1.00 85.62 166 THR A N 1
ATOM 1281 C CA . THR A 1 166 ? -6.539 14.959 26.585 1.00 85.62 166 THR A CA 1
ATOM 1282 C C . THR A 1 166 ? -6.558 13.616 27.317 1.00 85.62 166 THR A C 1
ATOM 1284 O O . THR A 1 166 ? -7.181 13.518 28.376 1.00 85.62 166 THR A O 1
ATOM 1287 N N . PHE A 1 167 ? -5.824 12.610 26.827 1.00 86.94 167 PHE A N 1
ATOM 1288 C CA . PHE A 1 167 ? -5.682 11.324 27.520 1.00 86.94 167 PHE A CA 1
ATOM 1289 C C . PHE A 1 167 ? -5.071 11.492 28.915 1.00 86.94 167 PHE A C 1
ATOM 1291 O O . PHE A 1 167 ? -5.624 10.993 29.895 1.00 86.94 167 PHE A O 1
ATOM 1298 N N . TYR A 1 168 ? -3.991 12.269 29.038 1.00 88.25 168 TYR A N 1
ATOM 1299 C CA . TYR A 1 168 ? -3.337 12.495 30.326 1.00 88.25 168 TYR A CA 1
ATOM 1300 C C . TYR A 1 168 ? -4.214 13.280 31.310 1.00 88.25 168 TYR A C 1
ATOM 1302 O O . TYR A 1 168 ? -4.224 12.958 32.498 1.00 88.25 168 TYR A O 1
ATOM 1310 N N . LYS A 1 169 ? -4.990 14.270 30.844 1.00 89.12 169 LYS A N 1
ATOM 1311 C CA . LYS A 1 169 ? -5.979 14.982 31.678 1.00 89.12 169 LYS A CA 1
ATOM 1312 C C . LYS A 1 169 ? -7.116 14.074 32.142 1.00 89.12 169 LYS A C 1
ATOM 1314 O O . LYS A 1 169 ? -7.607 14.252 33.252 1.00 89.12 169 LYS A O 1
ATOM 1319 N N . ALA A 1 170 ? -7.506 13.098 31.325 1.00 92.00 170 ALA A N 1
ATOM 1320 C CA . ALA A 1 170 ? -8.477 12.070 31.690 1.00 92.00 170 ALA A CA 1
ATOM 1321 C C . ALA A 1 170 ? -7.897 10.985 32.625 1.00 92.00 170 ALA A C 1
ATOM 1323 O O . ALA A 1 170 ? -8.628 10.091 33.043 1.00 92.00 170 ALA A O 1
ATOM 1324 N N . GLY A 1 171 ? -6.601 11.051 32.963 1.00 89.94 171 GLY A N 1
ATOM 1325 C CA . GLY A 1 171 ? -5.920 10.065 33.806 1.00 89.94 171 GLY A CA 1
ATOM 1326 C C . GLY A 1 171 ? -5.533 8.774 33.076 1.00 89.94 171 GLY A C 1
ATOM 1327 O O . GLY A 1 171 ? -5.191 7.789 33.724 1.00 89.94 171 GLY A O 1
ATOM 1328 N N . ILE A 1 172 ? -5.579 8.763 31.742 1.00 87.19 172 ILE A N 1
ATOM 1329 C CA . ILE A 1 172 ? -5.238 7.606 30.912 1.00 87.19 172 ILE A CA 1
ATOM 1330 C C . ILE A 1 172 ? -3.732 7.630 30.626 1.00 87.19 172 ILE A C 1
ATOM 1332 O O . ILE A 1 172 ? -3.206 8.589 30.057 1.00 87.19 172 ILE A O 1
ATOM 1336 N N . GLN A 1 173 ? -3.027 6.565 31.016 1.00 85.81 173 GLN A N 1
ATOM 1337 C CA . GLN A 1 173 ? -1.622 6.351 30.663 1.00 85.81 173 GLN A CA 1
ATOM 1338 C C . GLN A 1 173 ? -1.523 5.678 29.294 1.00 85.81 173 GLN A C 1
ATOM 1340 O O . GLN A 1 173 ? -2.164 4.661 29.046 1.00 85.81 173 GLN A O 1
ATOM 1345 N N . VAL A 1 174 ? -0.684 6.230 28.420 1.00 82.88 174 VAL A N 1
ATOM 1346 C CA . VAL A 1 174 ? -0.386 5.663 27.100 1.00 82.88 174 VAL A CA 1
ATOM 1347 C C . VAL A 1 174 ? 1.047 5.139 27.126 1.00 82.88 174 VAL A C 1
ATOM 1349 O O . VAL A 1 174 ? 1.934 5.841 27.611 1.00 82.88 174 VAL A O 1
ATOM 1352 N N . LYS A 1 175 ? 1.278 3.924 26.614 1.00 84.00 175 LYS A N 1
ATOM 1353 C CA . LYS A 1 175 ? 2.604 3.298 26.497 1.00 84.00 175 LYS A CA 1
ATOM 1354 C C . LYS A 1 175 ? 2.795 2.745 25.085 1.00 84.00 175 LYS A C 1
ATOM 1356 O O . LYS A 1 175 ? 1.871 2.158 24.531 1.00 84.00 175 LYS A O 1
ATOM 1361 N N . ILE A 1 176 ? 3.983 2.933 24.517 1.00 82.62 176 ILE A N 1
ATOM 1362 C CA . ILE A 1 176 ? 4.362 2.328 23.237 1.00 82.62 176 ILE A CA 1
ATOM 1363 C C . ILE A 1 176 ? 4.791 0.884 23.519 1.00 82.62 176 ILE A C 1
ATOM 1365 O O . ILE A 1 176 ? 5.645 0.653 24.371 1.00 82.62 176 ILE A O 1
ATOM 1369 N N . VAL A 1 177 ? 4.144 -0.080 22.862 1.00 75.38 177 VAL A N 1
ATOM 1370 C CA . VAL A 1 177 ? 4.392 -1.522 23.065 1.00 75.38 177 VAL A CA 1
ATOM 1371 C C . VAL A 1 177 ? 5.362 -2.076 22.021 1.00 75.38 177 VAL A C 1
ATOM 1373 O O . VAL A 1 177 ? 6.090 -3.021 22.304 1.00 75.38 177 VAL A O 1
ATOM 1376 N N . THR A 1 178 ? 5.381 -1.483 20.827 1.00 73.56 178 THR A N 1
ATOM 1377 C CA . THR A 1 178 ? 6.212 -1.916 19.703 1.00 73.56 178 THR A CA 1
ATOM 1378 C C . THR A 1 178 ? 6.661 -0.721 18.862 1.00 73.56 178 THR A C 1
ATOM 1380 O O . THR A 1 178 ? 5.985 0.311 18.827 1.00 73.56 178 THR A O 1
ATOM 1383 N N . GLY A 1 179 ? 7.809 -0.872 18.211 1.00 72.00 179 GLY A N 1
ATOM 1384 C CA . GLY A 1 179 ? 8.410 0.073 17.281 1.00 72.00 179 GLY A CA 1
ATOM 1385 C C . GLY A 1 179 ? 9.551 -0.615 16.533 1.00 72.00 179 GLY A C 1
ATOM 1386 O O . G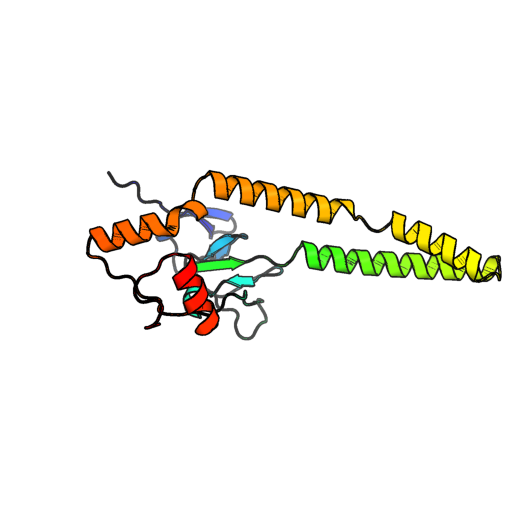LY A 1 179 ? 10.255 -1.441 17.112 1.00 72.00 179 GLY A O 1
ATOM 1387 N N . ASP A 1 180 ? 9.713 -0.295 15.252 1.00 74.81 180 ASP A N 1
ATOM 1388 C CA . ASP A 1 180 ? 10.697 -0.905 14.345 1.00 74.81 180 ASP A CA 1
ATOM 1389 C C . ASP A 1 180 ? 12.130 -0.862 14.907 1.00 74.81 180 ASP A C 1
ATOM 1391 O O . ASP A 1 180 ? 12.884 -1.833 14.866 1.00 74.81 180 ASP A O 1
ATOM 1395 N N . ASN A 1 181 ? 12.502 0.279 15.480 1.00 81.94 181 ASN A N 1
ATOM 1396 C CA . ASN A 1 181 ? 13.788 0.515 16.103 1.00 81.94 181 ASN A CA 1
ATOM 1397 C C . ASN A 1 181 ? 13.608 1.412 17.328 1.00 81.94 181 ASN A C 1
ATOM 1399 O O . ASN A 1 181 ? 12.990 2.477 17.250 1.00 81.94 181 ASN A O 1
ATOM 1403 N N . ALA A 1 182 ? 14.202 1.022 18.457 1.00 81.44 182 ALA A N 1
ATOM 1404 C CA . ALA A 1 182 ? 14.099 1.758 19.716 1.00 81.44 182 ALA A CA 1
ATOM 1405 C C . ALA A 1 182 ? 14.550 3.230 19.597 1.00 81.44 182 ALA A C 1
ATOM 1407 O O . ALA A 1 182 ? 13.901 4.124 20.140 1.00 81.44 182 ALA A O 1
ATOM 1408 N N . LEU A 1 183 ? 15.619 3.509 18.839 1.00 82.25 183 LEU A N 1
ATOM 1409 C CA . LEU A 1 183 ? 16.129 4.872 18.633 1.00 82.25 183 LEU A CA 1
ATOM 1410 C C . LEU A 1 183 ? 15.163 5.721 17.798 1.00 82.25 183 LEU A C 1
ATOM 1412 O O . LEU A 1 183 ? 14.895 6.880 18.136 1.00 82.25 183 LEU A O 1
ATOM 1416 N N . THR A 1 184 ? 14.622 5.150 16.720 1.00 82.12 184 THR A N 1
ATOM 1417 C CA . THR A 1 184 ? 13.637 5.818 15.857 1.00 82.12 184 THR A CA 1
ATOM 1418 C C . THR A 1 184 ? 12.356 6.093 16.640 1.00 82.12 184 THR A C 1
ATOM 1420 O O . THR A 1 184 ? 11.857 7.219 16.645 1.00 82.12 184 THR A O 1
ATOM 1423 N N . THR A 1 185 ? 11.897 5.102 17.402 1.00 82.94 185 THR A N 1
ATOM 1424 C CA . THR A 1 185 ? 10.700 5.172 18.245 1.00 82.94 185 THR A CA 1
ATOM 1425 C C . THR A 1 185 ? 10.823 6.266 19.302 1.00 82.94 185 THR A C 1
ATOM 1427 O O . THR A 1 185 ? 9.937 7.111 19.410 1.00 82.94 185 THR A O 1
ATOM 1430 N N . ALA A 1 186 ? 11.946 6.335 20.026 1.00 82.69 186 ALA A N 1
ATOM 1431 C CA . ALA A 1 186 ? 12.193 7.392 21.009 1.00 82.69 186 ALA A CA 1
ATOM 1432 C C . ALA A 1 186 ? 12.257 8.791 20.375 1.00 82.69 186 ALA A C 1
ATOM 1434 O O . ALA A 1 186 ? 11.793 9.775 20.961 1.00 82.69 186 ALA A O 1
ATOM 1435 N N . THR A 1 187 ? 12.793 8.898 19.158 1.00 83.38 187 THR A N 1
ATOM 1436 C CA . THR A 1 187 ? 12.863 10.169 18.423 1.00 83.38 187 THR A CA 1
ATOM 1437 C C . THR A 1 187 ? 11.472 10.637 17.987 1.00 83.38 187 THR A C 1
ATOM 1439 O O . THR A 1 187 ? 11.117 11.793 18.226 1.00 83.38 187 THR A O 1
ATOM 1442 N N . ILE A 1 188 ? 10.656 9.743 17.421 1.00 83.44 188 ILE A N 1
ATOM 1443 C CA . ILE A 1 188 ? 9.271 10.035 17.022 1.00 83.44 188 ILE A CA 1
ATOM 1444 C C . ILE A 1 188 ? 8.424 10.367 18.254 1.00 83.44 188 ILE A C 1
ATOM 1446 O O . ILE A 1 188 ? 7.717 11.373 18.252 1.00 83.44 188 ILE A O 1
ATOM 1450 N N . ALA A 1 189 ? 8.549 9.588 19.334 1.00 84.19 189 ALA A N 1
ATOM 1451 C CA . ALA A 1 189 ? 7.856 9.825 20.599 1.00 84.19 189 ALA A CA 1
ATOM 1452 C C . ALA A 1 189 ? 8.143 11.233 21.151 1.00 84.19 189 ALA A C 1
ATOM 1454 O O . ALA A 1 189 ? 7.228 11.942 21.572 1.00 84.19 189 ALA A O 1
ATOM 1455 N N . ASN A 1 190 ? 9.398 11.687 21.074 1.00 83.19 190 ASN A N 1
ATOM 1456 C CA . ASN A 1 190 ? 9.761 13.057 21.434 1.00 83.19 190 ASN A CA 1
ATOM 1457 C C . ASN A 1 190 ? 9.147 14.106 20.492 1.00 83.19 190 ASN A C 1
ATOM 1459 O O . ASN A 1 190 ? 8.644 15.126 20.966 1.00 83.19 190 ASN A O 1
ATOM 1463 N N . GLN A 1 191 ? 9.146 13.866 19.177 1.00 82.19 191 GLN A N 1
ATOM 1464 C CA . GLN A 1 191 ? 8.574 14.793 18.190 1.00 82.19 191 GLN A CA 1
ATOM 1465 C C . GLN A 1 191 ? 7.059 14.979 18.353 1.00 82.19 191 GLN A C 1
ATOM 1467 O O . GLN A 1 191 ? 6.562 16.095 18.200 1.00 82.19 191 GLN A O 1
ATOM 1472 N N . ILE A 1 192 ? 6.329 13.920 18.714 1.00 80.75 192 ILE A N 1
ATOM 1473 C CA . ILE A 1 192 ? 4.872 13.967 18.928 1.00 80.75 192 ILE A CA 1
ATOM 1474 C C . ILE A 1 192 ? 4.472 14.434 20.340 1.00 80.75 192 ILE A C 1
ATOM 1476 O O . ILE A 1 192 ? 3.285 14.602 20.618 1.00 80.75 192 ILE A O 1
ATOM 1480 N N . GLY A 1 193 ? 5.442 14.681 21.231 1.00 79.62 193 GLY A N 1
ATOM 1481 C CA . GLY A 1 193 ? 5.200 15.154 22.599 1.00 79.62 193 GLY A CA 1
ATOM 1482 C C . GLY A 1 193 ? 4.724 14.072 23.575 1.00 79.62 193 GLY A C 1
ATOM 1483 O O . GLY A 1 193 ? 3.995 14.382 24.517 1.00 79.62 193 GLY A O 1
ATOM 1484 N N . PHE A 1 194 ? 5.115 12.818 23.352 1.00 84.38 194 PHE A N 1
ATOM 1485 C CA . PHE A 1 194 ? 4.793 11.682 24.215 1.00 84.38 194 PHE A CA 1
ATOM 1486 C C . PHE A 1 194 ? 5.523 11.782 25.568 1.00 84.38 194 PHE A C 1
ATOM 1488 O O . PHE A 1 194 ? 6.720 12.073 25.614 1.00 84.38 194 PHE A O 1
ATOM 1495 N N . ARG A 1 195 ? 4.827 11.540 26.689 1.00 77.25 195 ARG A N 1
ATOM 1496 C CA . ARG A 1 195 ? 5.453 11.549 28.028 1.00 77.25 195 ARG A CA 1
ATOM 1497 C C . ARG A 1 195 ? 6.293 10.284 28.249 1.00 77.25 195 ARG A C 1
ATOM 1499 O O . ARG A 1 195 ? 5.923 9.217 27.780 1.00 77.25 195 ARG A O 1
ATOM 1506 N N . ASN A 1 196 ? 7.393 10.397 28.998 1.00 70.81 196 ASN A N 1
ATOM 1507 C CA . ASN A 1 196 ? 8.331 9.299 29.298 1.00 70.81 196 ASN A CA 1
ATOM 1508 C C . ASN A 1 196 ? 8.933 8.605 28.059 1.00 70.81 196 ASN A C 1
ATOM 1510 O O . ASN A 1 196 ? 9.194 7.407 28.063 1.00 70.81 196 ASN A O 1
ATOM 1514 N N . SER A 1 197 ? 9.235 9.374 27.013 1.00 60.25 197 SER A N 1
ATOM 1515 C CA . SER A 1 197 ? 9.892 8.900 25.784 1.00 60.25 197 SER A CA 1
ATOM 1516 C C . SER A 1 197 ? 11.273 8.243 25.979 1.00 60.25 197 SER A C 1
ATOM 1518 O O . SER A 1 197 ? 11.794 7.644 25.045 1.00 60.25 197 SER A O 1
ATOM 1520 N N . GLY A 1 198 ? 11.884 8.366 27.163 1.00 58.44 198 GLY A N 1
ATOM 1521 C CA . GLY A 1 198 ? 13.157 7.728 27.522 1.00 58.44 198 GLY A CA 1
ATOM 1522 C C . GLY A 1 198 ? 13.032 6.379 28.242 1.00 58.44 198 GLY A C 1
ATOM 1523 O O . GLY A 1 198 ? 14.057 5.768 28.520 1.00 58.44 198 GLY A O 1
ATOM 1524 N N . GLU A 1 199 ? 11.812 5.928 28.559 1.00 61.16 199 GLU A N 1
ATOM 1525 C CA . GLU A 1 199 ? 11.528 4.634 29.215 1.00 61.16 199 GLU A CA 1
ATOM 1526 C C . GLU A 1 199 ? 10.852 3.626 28.260 1.00 61.16 199 GLU A C 1
ATOM 1528 O O . GLU A 1 199 ? 10.170 2.702 28.714 1.00 61.16 199 GLU A O 1
ATOM 1533 N N . ILE A 1 200 ? 10.992 3.848 26.946 1.00 58.97 200 ILE A N 1
ATOM 1534 C CA . ILE A 1 200 ? 10.452 2.988 25.879 1.00 58.97 200 ILE A CA 1
ATOM 1535 C C . ILE A 1 200 ? 11.289 1.715 25.764 1.00 58.97 200 ILE A C 1
ATOM 1537 O O . ILE A 1 200 ? 12.533 1.840 25.679 1.00 58.97 200 ILE A O 1
#

Sequence (200 aa):
MVTEYLWECKVIRDGELVEIPSEEIVLGDCIQTEEGTFIPADGIIIQSNDFSINESILTGESLAAFKNENSENNTVFQGTIVASDDIIGNFVTKMSLIGLIVFAIVWGVNYYNSRILLDSLLKALTLAMSIIPEEIPVAFATFMALGAWRLMKTGIIANIKEVFETFYKAGIQVKIVTGDNALTTATIANQIGFRNSGEI

Secondary structure (DSSP, 8-state):
-----PPEEEEEETTEEEEEEGGG--TT-EEE--TTPBP-S-EE-SS-SSEEEE-HHHH---SPEE--TTSS--EE-TT-EEEEP-HHHHHHHHHHHHHHHHHHHHHHHHHHHH--HHHHHHHHHHHHHHHS-THHHHHHHHHHHHHHHHHHHTTTTTTHHHHHHHHHHTT--------S-HHHHHHHHHHTT-TTTT--

Radius of gyration: 25.32 Å; chains: 1; bounding box: 56×43×77 Å

InterPro domains:
  IPR008250 P-type ATPase, A domain superfamily [SSF81653] (8-89)
  IPR023214 HAD superfamily [G3DSA:3.40.50.1000] (156-199)
  IPR023298 P-type ATPase, transmembrane domain superfamily [SSF81665] (88-159)
  IPR036412 HAD-like superfamily [SSF56784] (155-196)
  IPR059000 P-type ATPase, A domain [PF00122] (9-90)